Protein AF-A0A2V1BBW0-F1 (afdb_monomer)

Foldseek 3Di:
DQCPQDDVVLSVLVVVFVDDLQQPPWDDDPPFQKIWRPFAHQDPVRDGHIDMDRRPDADPVRSVVSCVRCNVPSQLPCAAAQDLADAAEAREQNHDHQFPDKAWDDPVQDQWTKIKTFGDPRRAPDDALHRIKIKTKHAAPDPVSVVLVVVLSVLLSLLQVLPAPQAWAWGYWYHYPRIIITITHDAPQAFQLVVQQPADDPDPDLVVVVVVLVVQLVSNVVSLVCQCDPPPDPPDRGAQLQDARNQWGFHPSDPDPGGHIHGHNSRPRPPCLVVVVVVVVRDPPQRRVLLADPVVVPQPPVPPPPPPDHNVSVVSSSVSVVVLSVQCSPPNNVRSVVVVVVCSVPPD

Nearest PDB structures (foldseek):
  5ng0-assembly1_A  TM=7.946E-01  e=8.126E-10  Homo sapiens
  6s1f-assembly2_C  TM=7.217E-01  e=2.183E-10  Homo sapiens
  5ng0-assembly1_B  TM=7.470E-01  e=1.477E-09  Homo sapiens
  6s1f-assembly1_A  TM=7.141E-01  e=1.163E-09  Homo sapiens
  5m07-assembly2_B  TM=6.502E-01  e=9.067E-06  Mycobacterium tuberculosis H37Rv

pLDDT: mean 75.87, std 16.4, range [28.89, 97.0]

Radius of gyration: 25.11 Å; Cα contacts (8 Å, |Δi|>4): 499; chains: 1; bounding box: 65×43×74 Å

Structure (mmCIF, N/CA/C/O backbone):
data_AF-A0A2V1BBW0-F1
#
_entry.id   AF-A0A2V1BBW0-F1
#
loop_
_atom_site.group_PDB
_atom_site.id
_atom_site.type_symbol
_atom_site.label_atom_id
_atom_site.label_alt_id
_atom_site.label_comp_id
_atom_site.label_asym_id
_atom_site.label_entity_id
_atom_site.label_seq_id
_atom_site.pdbx_PDB_ins_code
_atom_site.Cartn_x
_atom_site.Cartn_y
_atom_site.Cartn_z
_atom_site.occupancy
_atom_site.B_iso_or_equiv
_atom_site.auth_seq_id
_atom_site.auth_comp_id
_atom_site.auth_asym_id
_atom_site.auth_atom_id
_atom_site.pdbx_PDB_model_num
ATOM 1 N N . MET A 1 1 ? 6.830 -3.967 -32.467 1.00 50.38 1 MET A N 1
ATOM 2 C CA . MET A 1 1 ? 7.212 -2.594 -32.033 1.00 50.38 1 MET A CA 1
ATOM 3 C C . MET A 1 1 ? 8.251 -1.913 -32.934 1.00 50.38 1 MET A C 1
ATOM 5 O O . MET A 1 1 ? 8.158 -0.718 -33.202 1.00 50.38 1 MET A O 1
ATOM 9 N N . ILE A 1 2 ? 9.202 -2.697 -33.447 1.00 50.41 2 ILE A N 1
ATOM 10 C CA . ILE A 1 2 ? 10.375 -2.292 -34.242 1.00 50.41 2 ILE A CA 1
ATOM 11 C C . ILE A 1 2 ? 10.014 -1.547 -35.553 1.00 50.41 2 ILE A C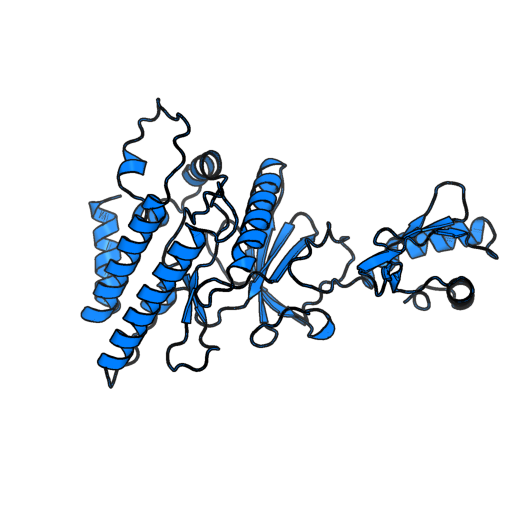 1
ATOM 13 O O . ILE A 1 2 ? 10.740 -0.658 -35.982 1.00 50.41 2 ILE A O 1
ATOM 17 N N . VAL A 1 3 ? 8.842 -1.820 -36.140 1.00 49.78 3 VAL A N 1
ATOM 18 C CA . VAL A 1 3 ? 8.381 -1.243 -37.424 1.00 49.78 3 VAL A CA 1
ATOM 19 C C . VAL A 1 3 ? 7.991 0.244 -37.339 1.00 49.78 3 VAL A C 1
ATOM 21 O O . VAL A 1 3 ? 7.999 0.945 -38.346 1.00 49.78 3 VAL A O 1
ATOM 24 N N . ARG A 1 4 ? 7.657 0.771 -36.150 1.00 50.34 4 ARG A N 1
ATOM 25 C CA . ARG A 1 4 ? 7.037 2.107 -36.027 1.00 50.34 4 ARG A CA 1
ATOM 26 C C . ARG A 1 4 ? 7.999 3.303 -36.023 1.00 50.34 4 ARG A C 1
ATOM 28 O O . ARG A 1 4 ? 7.501 4.423 -36.029 1.00 50.34 4 ARG A O 1
ATOM 35 N N . TYR A 1 5 ? 9.325 3.116 -36.029 1.00 52.88 5 TYR A N 1
ATOM 36 C CA . TYR A 1 5 ? 10.281 4.225 -35.823 1.00 52.88 5 TYR A CA 1
ATOM 37 C C . TYR A 1 5 ? 11.312 4.480 -36.936 1.00 52.88 5 TYR A C 1
ATOM 39 O O . TYR A 1 5 ? 12.360 5.084 -36.700 1.00 52.88 5 TYR A O 1
ATOM 47 N N . GLY A 1 6 ? 10.951 4.160 -38.182 1.00 47.31 6 GLY A N 1
ATOM 48 C CA . GLY A 1 6 ? 11.424 4.980 -39.306 1.00 47.31 6 GLY A CA 1
ATOM 49 C C . GLY A 1 6 ? 12.458 4.369 -40.243 1.00 47.31 6 GLY A C 1
ATOM 50 O O . GLY A 1 6 ? 13.249 5.119 -40.804 1.00 47.31 6 GLY A O 1
ATOM 51 N N . ASP A 1 7 ? 12.413 3.056 -40.436 1.00 57.97 7 ASP A N 1
ATOM 52 C CA . ASP A 1 7 ? 12.690 2.421 -41.725 1.00 57.97 7 ASP A CA 1
ATOM 53 C C . ASP A 1 7 ? 12.093 1.006 -41.695 1.00 57.97 7 ASP A C 1
ATOM 55 O O . ASP A 1 7 ? 12.537 0.145 -40.933 1.00 57.97 7 ASP A O 1
ATOM 59 N N . ILE A 1 8 ? 11.038 0.780 -42.482 1.00 58.34 8 ILE A N 1
ATOM 60 C CA . ILE A 1 8 ? 10.374 -0.529 -42.578 1.00 58.34 8 ILE A CA 1
ATOM 61 C C . ILE A 1 8 ? 11.377 -1.590 -43.049 1.00 58.34 8 ILE A C 1
ATOM 63 O O . ILE A 1 8 ? 11.299 -2.729 -42.594 1.00 58.34 8 ILE A O 1
ATOM 67 N N . ALA A 1 9 ? 12.351 -1.215 -43.887 1.00 59.16 9 ALA A N 1
ATOM 68 C CA . ALA A 1 9 ? 13.383 -2.128 -44.357 1.00 59.16 9 ALA A CA 1
ATOM 69 C C . ALA A 1 9 ? 14.332 -2.538 -43.220 1.00 59.16 9 ALA A C 1
ATOM 71 O O . ALA A 1 9 ? 14.582 -3.725 -43.035 1.00 59.16 9 ALA A O 1
ATOM 72 N N . THR A 1 10 ? 14.796 -1.594 -42.398 1.00 57.22 10 THR A N 1
ATOM 73 C CA . THR A 1 10 ? 15.610 -1.895 -41.206 1.00 57.22 10 THR A CA 1
ATOM 74 C C . THR A 1 10 ? 14.842 -2.733 -40.178 1.00 57.22 10 THR A C 1
ATOM 76 O O . THR A 1 10 ? 15.399 -3.661 -39.597 1.00 57.22 10 THR A O 1
ATOM 79 N N . ALA A 1 11 ? 13.551 -2.464 -39.966 1.00 57.94 11 ALA A N 1
ATOM 80 C CA . ALA A 1 11 ? 12.727 -3.253 -39.051 1.00 57.94 11 ALA A CA 1
ATOM 81 C C . ALA A 1 11 ? 12.482 -4.689 -39.540 1.00 57.94 11 ALA A C 1
ATOM 83 O O . ALA A 1 11 ? 12.519 -5.611 -38.729 1.00 57.94 11 ALA A O 1
ATOM 84 N N . ALA A 1 12 ? 12.261 -4.875 -40.845 1.00 60.47 12 ALA A N 1
ATOM 85 C CA . ALA A 1 12 ? 12.138 -6.194 -41.463 1.00 60.47 12 ALA A CA 1
ATOM 86 C C . ALA A 1 12 ? 13.444 -6.989 -41.326 1.00 60.47 12 ALA A C 1
ATOM 88 O O . ALA A 1 12 ? 13.415 -8.109 -40.825 1.00 60.47 12 ALA A O 1
ATOM 89 N N . LYS A 1 13 ? 14.592 -6.354 -41.614 1.00 61.59 13 LYS A N 1
ATOM 90 C CA . LYS A 1 13 ? 15.919 -6.955 -41.410 1.00 61.59 13 LYS A CA 1
ATOM 91 C C . LYS A 1 13 ? 16.113 -7.434 -39.966 1.00 61.59 13 LYS A C 1
ATOM 93 O O . LYS A 1 13 ? 16.654 -8.503 -39.758 1.00 61.59 13 LYS A O 1
ATOM 98 N N . LEU A 1 14 ? 15.671 -6.682 -38.954 1.00 61.38 14 LEU A N 1
ATOM 99 C CA . LEU A 1 14 ? 15.823 -7.080 -37.542 1.00 61.38 14 LEU A CA 1
ATOM 100 C C . LEU A 1 14 ? 14.955 -8.279 -37.138 1.00 61.38 14 LEU A C 1
ATOM 102 O O . LEU A 1 14 ? 15.383 -9.070 -36.299 1.00 61.38 14 LEU A O 1
ATOM 106 N 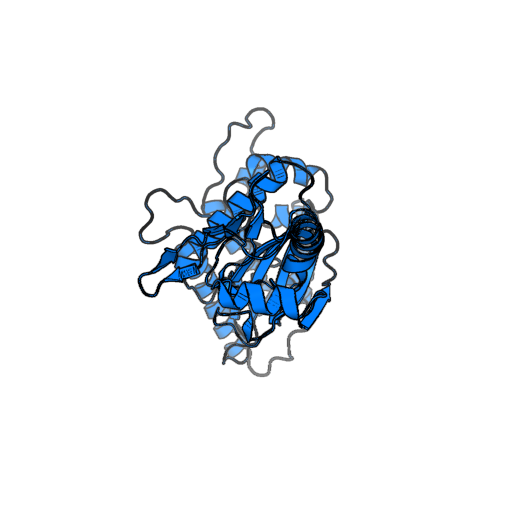N . ILE A 1 15 ? 13.763 -8.411 -37.728 1.00 63.66 15 ILE A N 1
ATOM 107 C CA . ILE A 1 15 ? 12.898 -9.584 -37.540 1.00 63.66 15 ILE A CA 1
ATOM 108 C C . ILE A 1 15 ? 13.543 -10.818 -38.181 1.00 63.66 15 ILE A C 1
ATOM 110 O O . ILE A 1 15 ? 13.530 -11.881 -37.568 1.00 63.66 15 ILE A O 1
ATOM 114 N N . ASP A 1 16 ? 14.185 -10.660 -39.343 1.00 64.25 16 ASP A N 1
ATOM 115 C CA . ASP A 1 16 ? 14.946 -11.732 -40.006 1.00 64.25 16 ASP A CA 1
ATOM 116 C C . ASP A 1 16 ? 16.149 -12.229 -39.170 1.00 64.25 16 ASP A C 1
ATOM 118 O O . ASP A 1 16 ? 16.729 -13.271 -39.474 1.00 64.25 16 ASP A O 1
ATOM 122 N N . TYR A 1 17 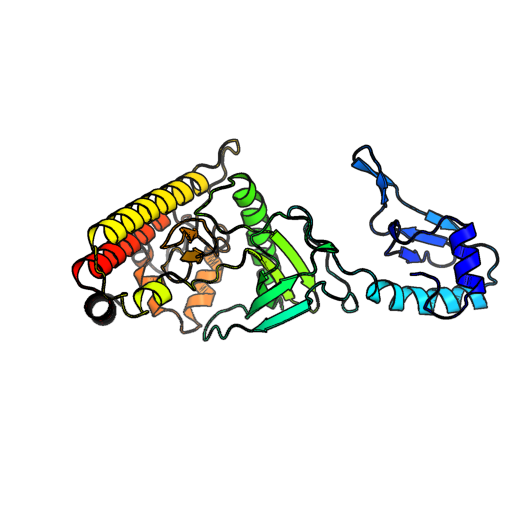? 16.519 -11.507 -38.103 1.00 63.41 17 TYR A N 1
ATOM 123 C CA . TYR A 1 17 ? 17.590 -11.860 -37.164 1.00 63.41 17 TYR A CA 1
ATOM 124 C C . TYR A 1 17 ? 17.077 -12.209 -35.751 1.00 63.41 17 TYR A C 1
ATOM 126 O O . TYR A 1 17 ? 17.817 -12.049 -34.777 1.00 63.41 17 TYR A O 1
ATOM 134 N N . ASP A 1 18 ? 15.822 -12.657 -35.630 1.00 68.50 18 ASP A N 1
ATOM 135 C CA . ASP A 1 18 ? 15.177 -13.124 -34.389 1.00 68.50 18 ASP A CA 1
ATOM 136 C C . ASP A 1 18 ? 15.074 -12.082 -33.254 1.00 68.50 18 ASP A C 1
ATOM 138 O O . ASP A 1 18 ? 14.811 -12.430 -32.103 1.00 68.50 18 ASP A O 1
ATOM 142 N N . LEU A 1 19 ? 15.221 -10.778 -33.528 1.00 69.88 19 LEU A N 1
ATOM 143 C CA . LEU A 1 19 ? 14.955 -9.756 -32.511 1.00 69.88 19 LEU A CA 1
ATOM 144 C C . LEU A 1 19 ? 13.439 -9.525 -32.371 1.00 69.88 19 LEU A C 1
ATOM 146 O O . LEU A 1 19 ? 12.841 -8.752 -33.120 1.00 69.88 19 LEU A O 1
ATOM 150 N N . THR A 1 20 ? 12.822 -10.156 -31.373 1.00 70.81 20 THR A N 1
ATOM 151 C CA . THR A 1 20 ? 11.421 -9.930 -30.986 1.00 70.81 20 THR A CA 1
ATOM 152 C C . THR A 1 20 ? 11.271 -8.872 -29.883 1.00 70.81 20 THR A C 1
ATOM 154 O O . THR A 1 20 ? 12.241 -8.440 -29.250 1.00 70.81 20 THR A O 1
ATOM 157 N N . ASP A 1 21 ? 10.025 -8.456 -29.628 1.00 69.50 21 ASP A N 1
ATOM 158 C CA . ASP A 1 21 ? 9.688 -7.518 -28.550 1.00 69.50 21 ASP A CA 1
ATOM 159 C C . ASP A 1 21 ? 10.048 -8.092 -27.147 1.00 69.50 21 ASP A C 1
ATOM 161 O O . ASP A 1 21 ? 10.252 -7.316 -26.211 1.00 69.50 21 ASP A O 1
ATOM 165 N N . ASP A 1 22 ? 10.210 -9.418 -27.004 1.00 70.44 22 ASP A N 1
ATOM 166 C CA . ASP A 1 22 ? 10.564 -10.093 -25.740 1.00 70.44 22 ASP A CA 1
ATOM 167 C C . ASP A 1 22 ? 11.998 -9.805 -25.276 1.00 70.44 22 ASP A C 1
ATOM 169 O O . ASP A 1 22 ? 12.309 -9.903 -24.088 1.00 70.44 22 ASP A O 1
ATOM 173 N N . TYR A 1 23 ? 12.883 -9.412 -26.194 1.00 74.12 23 TYR A N 1
ATOM 174 C CA . TYR A 1 23 ? 14.282 -9.125 -25.875 1.00 74.12 23 TYR A CA 1
ATOM 175 C C . TYR A 1 23 ? 14.528 -7.677 -25.449 1.00 74.12 23 TYR A C 1
ATOM 177 O O . TYR A 1 23 ? 15.657 -7.319 -25.092 1.00 74.12 23 TYR A O 1
ATOM 185 N N . LEU A 1 24 ? 13.495 -6.836 -25.447 1.00 78.00 24 LEU A N 1
ATOM 186 C CA . LEU A 1 24 ? 13.599 -5.442 -25.041 1.00 78.00 24 LEU A CA 1
ATOM 187 C C . LEU A 1 24 ? 13.591 -5.271 -23.507 1.00 78.00 24 LEU A C 1
ATOM 189 O O . LEU A 1 24 ? 12.944 -6.028 -22.783 1.00 78.00 24 LEU A O 1
ATOM 193 N N . PRO A 1 25 ? 14.261 -4.232 -22.972 1.00 82.50 25 PRO A N 1
ATOM 194 C CA . PRO A 1 25 ? 15.114 -3.279 -23.677 1.00 82.50 25 PRO A CA 1
ATOM 195 C C . PRO A 1 25 ? 16.477 -3.883 -24.034 1.00 82.50 25 PRO A C 1
ATOM 197 O O . PRO A 1 25 ? 16.991 -4.747 -23.321 1.00 82.50 25 PRO A O 1
ATOM 200 N N . VAL A 1 26 ? 17.093 -3.375 -25.101 1.00 82.12 26 VAL A N 1
ATOM 201 C CA . VAL A 1 26 ? 18.444 -3.761 -25.533 1.00 82.12 26 VAL A CA 1
ATOM 202 C C . VAL A 1 26 ? 19.452 -2.632 -25.320 1.00 82.12 26 VAL A C 1
ATOM 204 O O . VAL A 1 26 ? 19.132 -1.440 -25.391 1.00 82.12 26 VAL A O 1
ATOM 207 N N . GLN A 1 27 ? 20.699 -3.026 -25.081 1.00 84.38 27 GLN A N 1
ATOM 208 C CA . GLN A 1 27 ? 21.875 -2.170 -25.034 1.00 84.38 27 GLN A CA 1
ATOM 209 C C . GLN A 1 27 ? 22.785 -2.465 -26.230 1.00 84.38 27 GLN A C 1
ATOM 211 O O . GLN A 1 27 ? 22.926 -3.608 -26.656 1.00 84.38 27 GLN A O 1
ATOM 216 N N . PHE A 1 28 ? 23.419 -1.418 -26.750 1.00 82.38 28 PHE A N 1
ATOM 217 C CA . PHE A 1 28 ? 24.350 -1.491 -27.873 1.00 82.38 28 PHE A CA 1
ATOM 218 C C . PHE A 1 28 ? 25.786 -1.606 -27.365 1.00 82.38 28 PHE A C 1
ATOM 220 O O . PHE A 1 28 ? 26.206 -0.806 -26.522 1.00 82.38 28 PHE A O 1
ATOM 227 N N . GLU A 1 29 ? 26.548 -2.565 -27.888 1.00 78.62 29 GLU A N 1
ATOM 228 C CA . GLU A 1 29 ? 27.968 -2.707 -27.561 1.00 78.62 29 GLU A CA 1
ATOM 229 C C . GLU A 1 29 ? 28.803 -1.656 -28.309 1.00 78.62 29 GLU A C 1
ATOM 231 O O . GLU A 1 29 ? 28.561 -1.325 -29.472 1.00 78.62 29 GLU A O 1
ATOM 236 N N . LYS A 1 30 ? 29.791 -1.073 -27.622 1.00 70.81 30 LYS A N 1
ATOM 237 C CA . LYS A 1 30 ? 30.612 0.003 -28.188 1.00 70.81 30 LYS A CA 1
ATOM 238 C C . LYS A 1 30 ? 31.574 -0.571 -29.232 1.00 70.81 30 LYS A C 1
ATOM 240 O O . LYS A 1 30 ? 32.359 -1.456 -28.913 1.00 70.81 30 LYS A O 1
ATOM 245 N N . GLY A 1 31 ? 31.541 -0.033 -30.451 1.00 68.44 31 GLY A N 1
ATOM 246 C CA . GLY A 1 31 ? 32.460 -0.419 -31.531 1.00 68.44 31 GLY A CA 1
ATOM 247 C C . GLY A 1 31 ? 32.169 -1.781 -32.168 1.00 68.44 31 GLY A C 1
ATOM 248 O O . GLY A 1 31 ? 33.006 -2.290 -32.904 1.00 68.44 31 GLY A O 1
ATOM 249 N N . GLN A 1 32 ? 31.010 -2.384 -31.887 1.00 73.25 32 GLN A N 1
ATOM 250 C CA . GLN A 1 32 ? 30.546 -3.594 -32.562 1.00 73.25 32 GLN A CA 1
ATOM 251 C C . GLN A 1 32 ? 29.104 -3.385 -33.030 1.00 73.25 32 GLN A C 1
ATOM 253 O O . GLN A 1 32 ? 28.301 -2.770 -32.324 1.00 73.25 32 GLN A O 1
ATOM 258 N N . HIS A 1 33 ? 28.757 -3.925 -34.202 1.00 78.62 33 HIS A N 1
ATOM 259 C CA . HIS A 1 33 ? 27.366 -4.021 -34.654 1.00 78.62 33 HIS A CA 1
ATOM 260 C C . HIS A 1 33 ? 26.652 -5.106 -33.844 1.00 78.62 33 HIS A C 1
ATOM 262 O O . HIS A 1 33 ? 26.331 -6.165 -34.370 1.00 78.62 33 HIS A O 1
ATOM 268 N N . ARG A 1 34 ? 26.515 -4.916 -32.528 1.00 78.88 34 ARG A N 1
ATOM 269 C CA . ARG A 1 34 ? 25.956 -5.899 -31.597 1.00 78.88 34 ARG A CA 1
ATOM 270 C C . ARG A 1 34 ? 25.002 -5.259 -30.607 1.00 78.88 34 ARG A C 1
ATOM 272 O O . ARG A 1 34 ? 25.269 -4.190 -30.053 1.00 78.88 34 ARG A O 1
ATOM 279 N N . VAL A 1 35 ? 23.918 -5.980 -30.355 1.00 79.25 35 VAL A N 1
ATOM 280 C CA . VAL A 1 35 ? 22.904 -5.648 -29.357 1.00 79.25 35 VAL A CA 1
ATOM 281 C C . VAL A 1 35 ? 22.779 -6.774 -28.347 1.00 79.25 35 VAL A C 1
ATOM 283 O O . VAL A 1 35 ? 22.904 -7.948 -28.696 1.00 79.25 35 VAL A O 1
ATOM 286 N N . ARG A 1 36 ? 22.512 -6.409 -27.096 1.00 81.81 36 ARG A N 1
ATOM 287 C CA . ARG A 1 36 ? 22.308 -7.335 -25.983 1.00 81.81 36 ARG A CA 1
ATOM 288 C C . ARG A 1 36 ? 21.040 -6.973 -25.220 1.00 81.81 36 ARG A C 1
ATOM 290 O O . ARG A 1 36 ? 20.856 -5.810 -24.868 1.00 81.81 36 ARG A O 1
ATOM 297 N N . SER A 1 37 ? 20.200 -7.958 -24.914 1.00 81.38 37 SER A N 1
ATOM 298 C CA . SER A 1 37 ? 19.043 -7.766 -24.033 1.00 81.38 37 SER A CA 1
ATOM 299 C C . SER A 1 37 ? 19.477 -7.461 -22.600 1.00 81.38 37 SER A C 1
ATOM 301 O O . SER A 1 37 ? 20.389 -8.091 -22.059 1.00 81.38 37 SER A O 1
ATOM 303 N N . LEU A 1 38 ? 18.794 -6.507 -21.969 1.00 76.38 38 LEU A N 1
ATOM 304 C CA . LEU A 1 38 ? 18.997 -6.146 -20.567 1.00 76.38 38 LEU A CA 1
ATOM 305 C C . LEU A 1 38 ? 18.143 -6.969 -19.598 1.00 76.38 38 LEU A C 1
ATOM 307 O O . LEU A 1 38 ? 18.408 -6.927 -18.398 1.00 76.38 38 LEU A O 1
ATOM 311 N N . ARG A 1 39 ? 17.114 -7.673 -20.083 1.00 68.94 39 ARG A N 1
ATOM 312 C CA . ARG A 1 39 ? 16.167 -8.406 -19.226 1.00 68.94 39 ARG A CA 1
ATOM 313 C C . ARG A 1 39 ? 16.158 -9.916 -19.458 1.00 68.94 39 ARG A C 1
ATOM 315 O O . ARG A 1 39 ? 15.783 -10.633 -18.538 1.00 68.94 39 ARG A O 1
ATOM 322 N N . GLY A 1 40 ? 16.640 -10.381 -20.613 1.00 62.16 40 GLY A N 1
ATOM 323 C CA . GLY A 1 40 ? 16.515 -11.779 -21.026 1.00 62.16 40 GLY A CA 1
ATOM 324 C C . GLY A 1 40 ? 15.049 -12.176 -21.258 1.00 62.16 40 GLY A C 1
ATOM 325 O O . GLY A 1 40 ? 14.141 -11.614 -20.647 1.00 62.16 40 GLY A O 1
ATOM 326 N N . ALA A 1 41 ? 14.800 -13.129 -22.151 1.00 58.25 41 ALA A N 1
ATOM 327 C CA . ALA A 1 41 ? 13.469 -13.695 -22.344 1.00 58.25 41 ALA A CA 1
ATOM 328 C C . ALA A 1 41 ? 13.275 -14.881 -21.378 1.00 58.25 41 ALA A C 1
ATOM 330 O O . ALA A 1 41 ? 14.162 -15.732 -21.280 1.00 58.25 41 ALA A O 1
ATOM 331 N N . PRO A 1 42 ? 12.168 -14.956 -20.622 1.00 55.81 42 PRO A N 1
ATOM 332 C CA . PRO A 1 42 ? 11.882 -16.120 -19.791 1.00 55.81 42 PRO A CA 1
ATOM 333 C C . PRO A 1 42 ? 11.572 -17.341 -20.669 1.00 55.81 42 PRO A C 1
ATOM 335 O O . PRO A 1 42 ? 10.736 -17.265 -21.566 1.00 55.81 42 PRO A O 1
ATOM 338 N N . ARG A 1 43 ? 12.233 -18.466 -20.392 1.00 63.03 43 ARG A N 1
ATOM 339 C CA . ARG A 1 43 ? 11.967 -19.771 -21.012 1.00 63.03 43 ARG A CA 1
ATOM 340 C C . ARG A 1 43 ? 10.850 -20.506 -20.266 1.00 63.03 43 ARG A C 1
ATOM 342 O O . ARG A 1 43 ? 10.557 -20.196 -19.110 1.00 63.03 43 ARG A O 1
ATOM 349 N N . ASP A 1 44 ? 10.284 -21.534 -20.897 1.00 55.19 44 ASP A N 1
ATOM 350 C CA . ASP A 1 44 ? 9.227 -22.380 -20.313 1.00 55.19 44 ASP A CA 1
ATOM 351 C C . ASP A 1 44 ? 9.653 -23.088 -19.010 1.00 55.19 44 ASP A C 1
ATOM 353 O O . ASP A 1 44 ? 8.813 -23.411 -18.171 1.00 55.19 44 ASP A O 1
ATOM 357 N N . ASP A 1 45 ? 10.958 -23.299 -18.810 1.00 58.81 45 ASP A N 1
ATOM 358 C CA . ASP A 1 45 ? 11.552 -23.892 -17.604 1.00 58.81 45 ASP A CA 1
ATOM 359 C C . ASP A 1 45 ? 11.856 -22.867 -16.488 1.00 58.81 45 ASP A C 1
ATOM 361 O O . ASP A 1 45 ? 12.360 -23.230 -15.424 1.00 58.81 45 ASP A O 1
ATOM 365 N N . GLY A 1 46 ? 11.544 -21.585 -16.712 1.00 56.00 46 GLY A N 1
ATOM 366 C CA . GLY A 1 46 ? 11.801 -20.487 -15.781 1.00 56.00 46 GLY A CA 1
ATOM 367 C C . GLY A 1 46 ? 13.222 -19.910 -15.831 1.00 56.00 46 GLY A C 1
ATOM 368 O O . GLY A 1 46 ? 13.507 -18.970 -15.085 1.00 56.00 46 GLY A O 1
ATOM 369 N N . ALA A 1 47 ? 14.116 -20.420 -16.689 1.00 64.75 47 ALA A N 1
ATOM 370 C CA . ALA A 1 47 ? 15.439 -19.833 -16.908 1.00 64.75 47 ALA A CA 1
ATOM 371 C C . ALA A 1 47 ? 15.368 -18.578 -17.802 1.00 64.75 47 ALA A C 1
ATOM 373 O O . ALA A 1 47 ? 14.464 -18.431 -18.622 1.00 64.75 47 ALA A O 1
ATOM 374 N N . LEU A 1 48 ? 16.339 -17.666 -17.667 1.00 67.56 48 LEU A N 1
ATOM 375 C CA . LEU A 1 48 ? 16.454 -16.485 -18.533 1.00 67.56 48 LEU A CA 1
ATOM 376 C C . LEU A 1 48 ? 17.349 -16.779 -19.738 1.00 67.56 48 LEU A C 1
ATOM 378 O O . LEU A 1 48 ? 18.519 -17.137 -19.584 1.00 67.56 48 LEU A O 1
ATOM 382 N N . GLU A 1 49 ? 16.819 -16.555 -20.934 1.00 69.19 49 GLU A N 1
ATOM 383 C CA . GLU A 1 49 ? 17.566 -16.564 -22.184 1.00 69.19 49 GLU A CA 1
ATOM 384 C C . GLU A 1 49 ? 18.072 -15.159 -22.514 1.00 69.19 49 GLU A C 1
ATOM 386 O O . GLU A 1 49 ? 17.308 -14.224 -22.750 1.00 69.19 49 GLU A O 1
ATOM 391 N N . TRP A 1 50 ? 19.390 -14.994 -22.531 1.00 72.31 50 TRP A N 1
ATOM 392 C CA . TRP A 1 50 ? 20.013 -13.713 -22.837 1.00 72.31 50 TRP A CA 1
ATOM 393 C C . TRP A 1 50 ? 20.265 -13.591 -24.333 1.00 72.31 50 TRP A C 1
ATOM 395 O O . TRP A 1 50 ? 21.146 -14.250 -24.878 1.00 72.31 50 TRP A O 1
ATOM 405 N N . PHE A 1 51 ? 19.546 -12.685 -24.987 1.00 70.81 51 PHE A N 1
ATOM 406 C CA . PHE A 1 51 ? 19.785 -12.394 -26.394 1.00 70.81 51 PHE A CA 1
ATOM 407 C C . PHE A 1 51 ? 21.024 -11.525 -26.571 1.00 70.81 51 PHE A C 1
ATOM 409 O O . PHE A 1 51 ? 21.145 -10.457 -25.962 1.00 70.81 51 PHE A O 1
ATOM 416 N N . THR A 1 52 ? 21.937 -11.980 -27.424 1.00 73.69 52 THR A N 1
ATOM 417 C CA . THR A 1 52 ? 23.013 -11.164 -27.984 1.00 73.69 52 THR A CA 1
ATOM 418 C C . THR A 1 52 ? 23.110 -11.469 -29.468 1.00 73.69 52 THR A C 1
ATOM 420 O O . THR A 1 52 ? 23.421 -12.600 -29.832 1.00 73.69 52 THR A O 1
ATOM 423 N N . ALA A 1 53 ? 22.899 -10.472 -30.321 1.00 72.06 53 ALA A N 1
ATOM 424 C CA . ALA A 1 53 ? 22.970 -10.654 -31.767 1.00 72.06 53 ALA A CA 1
ATOM 425 C C . ALA A 1 53 ? 23.897 -9.637 -32.415 1.00 72.06 53 ALA A C 1
ATOM 427 O O . ALA A 1 53 ? 24.011 -8.492 -31.968 1.00 72.06 53 ALA A O 1
ATOM 428 N N . LYS A 1 54 ? 24.556 -10.075 -33.492 1.00 73.31 54 LYS A N 1
ATOM 429 C CA . LYS A 1 54 ? 25.246 -9.179 -34.414 1.00 73.31 54 LYS A CA 1
ATOM 430 C C . LYS A 1 54 ? 24.216 -8.642 -35.400 1.00 73.31 54 LYS A C 1
ATOM 432 O O . LYS A 1 54 ? 23.575 -9.422 -36.092 1.00 73.31 54 LYS A O 1
ATOM 437 N N . VAL A 1 55 ? 24.082 -7.327 -35.470 1.00 72.00 55 VAL A N 1
ATOM 438 C CA . VAL A 1 55 ? 23.252 -6.651 -36.462 1.00 72.00 55 VAL A CA 1
ATOM 439 C C . VAL A 1 55 ? 24.014 -6.680 -37.783 1.00 72.00 55 VAL A C 1
ATOM 441 O O . VAL A 1 55 ? 25.137 -6.182 -37.872 1.00 72.00 55 VAL A O 1
ATOM 444 N N . GLN A 1 56 ? 23.450 -7.347 -38.785 1.00 68.12 56 GLN A N 1
ATOM 445 C CA . GLN A 1 56 ? 24.072 -7.537 -40.097 1.00 68.12 56 GLN A CA 1
ATOM 446 C C . GLN A 1 56 ? 23.267 -6.804 -41.177 1.00 68.12 56 GLN A C 1
ATOM 448 O O . GLN A 1 56 ? 22.062 -6.606 -41.038 1.00 68.12 56 GLN A O 1
ATOM 453 N N . GLY A 1 57 ? 23.929 -6.402 -42.265 1.00 69.75 57 GLY A N 1
ATOM 454 C CA . GLY A 1 57 ? 23.263 -5.754 -43.403 1.00 69.75 57 GLY A CA 1
ATOM 455 C C . GLY A 1 57 ? 22.899 -4.278 -43.198 1.00 69.75 57 GLY A C 1
ATOM 456 O O . GLY A 1 57 ? 22.029 -3.779 -43.917 1.00 69.75 57 GLY A O 1
ATOM 457 N N . LEU A 1 58 ? 23.545 -3.624 -42.227 1.00 73.00 58 LEU A N 1
ATOM 458 C CA . LEU A 1 58 ? 23.647 -2.170 -42.100 1.00 73.00 58 LEU A CA 1
ATOM 459 C C . LEU A 1 58 ? 25.126 -1.797 -42.220 1.00 73.00 58 LEU A C 1
ATOM 461 O O . LEU A 1 58 ? 25.967 -2.474 -41.611 1.00 73.00 58 LEU A O 1
ATOM 465 N N . ASP A 1 59 ? 25.431 -0.759 -42.992 1.00 81.81 59 ASP A N 1
ATOM 466 C CA . ASP A 1 59 ? 26.748 -0.123 -42.926 1.00 81.81 59 ASP A CA 1
ATOM 467 C C . ASP A 1 59 ? 26.926 0.663 -41.610 1.00 81.81 59 ASP A C 1
ATOM 469 O O . ASP A 1 59 ? 26.034 0.688 -40.755 1.00 81.81 59 ASP A O 1
ATOM 473 N N . ASP A 1 60 ? 28.109 1.241 -41.401 1.00 82.00 60 ASP A N 1
ATOM 474 C CA . ASP A 1 60 ? 28.448 1.919 -40.145 1.00 82.00 60 ASP A CA 1
ATOM 475 C C . ASP A 1 60 ? 27.544 3.147 -39.885 1.00 82.00 60 ASP A C 1
ATOM 477 O O . ASP A 1 60 ? 27.099 3.355 -38.751 1.00 82.00 60 ASP A O 1
ATOM 481 N N . ASP A 1 61 ? 27.202 3.917 -40.926 1.00 81.81 61 ASP A N 1
ATOM 482 C CA . ASP A 1 61 ? 26.379 5.132 -40.824 1.00 81.81 61 ASP A CA 1
ATOM 483 C C . ASP A 1 61 ? 24.897 4.790 -40.586 1.00 81.81 61 ASP A C 1
ATOM 485 O O . ASP A 1 61 ? 24.218 5.401 -39.744 1.00 81.81 61 ASP A O 1
ATOM 489 N N . GLU A 1 62 ? 24.387 3.779 -41.293 1.00 78.25 62 GLU A N 1
ATOM 490 C CA . GLU A 1 62 ? 23.052 3.215 -41.099 1.00 78.25 62 GLU A CA 1
ATOM 491 C C . GLU A 1 62 ? 22.906 2.628 -39.691 1.00 78.25 62 GLU A C 1
ATOM 493 O O . GLU A 1 62 ? 21.906 2.882 -39.005 1.00 78.25 62 GLU A O 1
ATOM 498 N N . TYR A 1 63 ? 23.913 1.880 -39.229 1.00 78.38 63 TYR A N 1
ATOM 499 C CA . TYR A 1 63 ? 23.923 1.283 -37.899 1.00 78.38 63 TYR A CA 1
ATOM 500 C C . TYR A 1 63 ? 23.916 2.348 -36.804 1.00 78.38 63 TYR A C 1
ATOM 502 O O . TYR A 1 63 ? 23.099 2.256 -35.884 1.00 78.38 63 TYR A O 1
ATOM 510 N N . ASP A 1 64 ? 24.771 3.372 -36.885 1.00 81.00 64 ASP A N 1
ATOM 511 C CA . ASP A 1 64 ? 24.808 4.429 -35.871 1.00 81.00 64 ASP A CA 1
ATOM 512 C C . ASP A 1 64 ? 23.530 5.282 -35.875 1.00 81.00 64 ASP A C 1
ATOM 514 O O . ASP A 1 64 ? 23.009 5.613 -34.800 1.00 81.00 64 ASP A O 1
ATOM 518 N N . THR A 1 65 ? 22.952 5.555 -37.050 1.00 79.94 65 THR A N 1
ATOM 519 C CA . THR A 1 65 ? 21.655 6.241 -37.167 1.00 79.94 65 THR A CA 1
ATOM 520 C C . THR A 1 65 ? 20.534 5.433 -36.518 1.00 79.94 65 THR A C 1
ATOM 522 O O . THR A 1 65 ? 19.754 5.963 -35.713 1.00 79.94 65 THR A O 1
ATOM 525 N N . TRP A 1 66 ? 20.451 4.140 -36.839 1.00 77.81 66 TRP A N 1
ATOM 526 C CA . TRP A 1 66 ? 19.461 3.242 -36.260 1.00 77.81 66 TRP A CA 1
ATOM 527 C C . TRP A 1 66 ? 19.639 3.119 -34.747 1.00 77.81 66 TRP A C 1
ATOM 529 O O . TRP A 1 66 ? 18.686 3.334 -33.999 1.00 77.81 66 TRP A O 1
ATOM 539 N N . LYS A 1 67 ? 20.859 2.854 -34.278 1.00 80.00 67 LYS A N 1
ATOM 540 C CA . LYS A 1 67 ? 21.214 2.760 -32.858 1.00 80.00 67 LYS A CA 1
ATOM 541 C C . LYS A 1 67 ? 20.801 4.001 -32.082 1.00 80.00 67 LYS A C 1
ATOM 543 O O . LYS A 1 67 ? 20.214 3.869 -31.009 1.00 80.00 67 LYS A O 1
ATOM 548 N N . TYR A 1 68 ? 21.068 5.196 -32.609 1.00 80.44 68 TYR A N 1
ATOM 549 C CA . TYR A 1 68 ? 20.670 6.443 -31.959 1.00 80.44 68 TYR A CA 1
ATOM 550 C C . TYR A 1 68 ? 19.144 6.539 -31.817 1.00 80.44 68 TYR A C 1
ATOM 552 O O . TYR A 1 68 ? 18.639 6.757 -30.715 1.00 80.44 68 TYR A O 1
ATOM 560 N N . ARG A 1 69 ? 18.396 6.298 -32.904 1.00 77.12 69 ARG A N 1
ATOM 561 C CA . ARG A 1 69 ? 16.924 6.337 -32.880 1.00 77.12 69 ARG A CA 1
ATOM 562 C C . ARG A 1 69 ? 16.334 5.251 -31.983 1.00 77.12 69 ARG A C 1
ATOM 564 O O . ARG A 1 69 ? 15.424 5.524 -31.205 1.00 77.12 69 ARG A O 1
ATOM 571 N N . PHE A 1 70 ? 16.829 4.025 -32.078 1.00 79.62 70 PHE A N 1
ATOM 572 C CA . PHE A 1 70 ? 16.278 2.883 -31.361 1.00 79.62 70 PHE A CA 1
ATOM 573 C C . PHE A 1 70 ? 16.527 2.985 -29.856 1.00 79.62 70 PHE A C 1
ATOM 575 O O . PHE A 1 70 ? 15.606 2.780 -29.062 1.00 79.62 70 PHE A O 1
ATOM 582 N N . ARG A 1 71 ? 17.752 3.360 -29.455 1.00 81.50 71 ARG A N 1
ATOM 583 C CA . ARG A 1 71 ? 18.154 3.471 -28.046 1.00 81.50 71 ARG A CA 1
ATOM 584 C C . ARG A 1 71 ? 17.199 4.342 -27.238 1.00 81.50 71 ARG A C 1
ATOM 586 O O . ARG A 1 71 ? 16.867 3.972 -26.112 1.00 81.50 71 ARG A O 1
ATOM 593 N N . ASP A 1 72 ? 16.767 5.460 -27.812 1.00 79.50 72 ASP A N 1
ATOM 594 C CA . ASP A 1 72 ? 15.984 6.466 -27.099 1.00 79.50 72 ASP A CA 1
ATOM 595 C C . ASP A 1 72 ? 14.468 6.209 -27.217 1.00 79.50 72 ASP A C 1
ATOM 597 O O . ASP A 1 72 ? 13.721 6.526 -26.289 1.00 79.50 72 ASP A O 1
ATOM 601 N N . ASN A 1 73 ? 14.010 5.563 -28.299 1.00 80.44 73 ASN A N 1
ATOM 602 C CA . ASN A 1 73 ? 12.583 5.320 -28.545 1.00 80.44 73 ASN A CA 1
ATOM 603 C C . ASN A 1 73 ? 12.064 3.968 -28.039 1.00 80.44 73 ASN A C 1
ATOM 605 O O . ASN A 1 73 ? 10.877 3.870 -27.748 1.00 80.44 73 ASN A O 1
ATOM 609 N N . GLN A 1 74 ? 12.903 2.938 -27.866 1.00 82.94 74 GLN A N 1
ATOM 610 C CA . GLN A 1 74 ? 12.442 1.605 -27.427 1.00 82.94 74 GLN A CA 1
ATOM 611 C C . GLN A 1 74 ? 11.572 1.648 -26.157 1.00 82.94 74 GLN A C 1
ATOM 613 O O . GLN A 1 74 ? 10.595 0.918 -26.025 1.00 82.94 74 GLN A O 1
ATOM 618 N N . TRP A 1 75 ? 11.887 2.563 -25.237 1.00 85.56 75 TRP A N 1
ATOM 619 C CA . TRP A 1 75 ? 11.252 2.674 -23.928 1.00 85.56 75 TRP A CA 1
ATOM 620 C C . TRP A 1 75 ? 9.761 2.986 -23.990 1.00 85.56 75 TRP A C 1
ATOM 622 O O . TRP A 1 75 ? 9.026 2.519 -23.123 1.00 85.56 75 TRP A O 1
ATOM 632 N N . MET A 1 76 ? 9.305 3.728 -25.006 1.00 85.00 76 MET A N 1
ATOM 633 C CA . MET A 1 76 ? 7.912 4.188 -25.110 1.00 85.00 76 MET A CA 1
ATOM 634 C C . MET A 1 76 ? 6.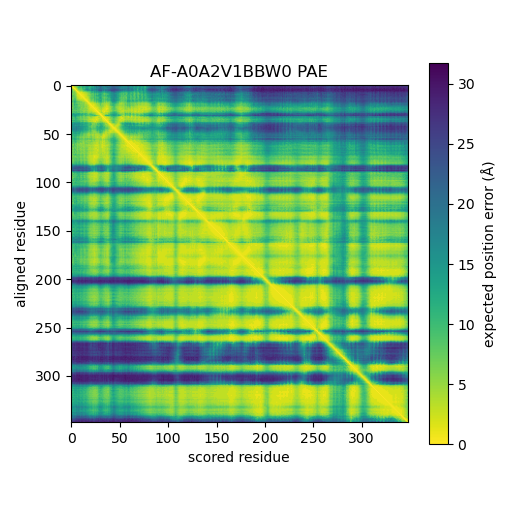900 3.058 -25.314 1.00 85.00 76 MET A C 1
ATOM 636 O O . MET A 1 76 ? 5.694 3.280 -25.309 1.00 85.00 76 MET A O 1
ATOM 640 N N . PHE A 1 77 ? 7.395 1.847 -25.504 1.00 80.94 77 PHE A N 1
ATOM 641 C CA . PHE A 1 77 ? 6.595 0.672 -25.754 1.00 80.94 77 PHE A CA 1
ATOM 642 C C . PHE A 1 77 ? 6.765 -0.407 -24.673 1.00 80.94 77 PHE A C 1
ATOM 644 O O . PHE A 1 77 ? 6.114 -1.446 -24.719 1.00 80.94 77 PHE A O 1
ATOM 651 N N . LEU A 1 78 ? 7.619 -0.156 -23.678 1.00 84.25 78 LEU A N 1
ATOM 652 C CA . LEU A 1 78 ? 7.921 -1.084 -22.588 1.00 84.25 78 LEU A CA 1
ATOM 653 C C . LEU A 1 78 ? 7.084 -0.757 -21.354 1.00 84.25 78 LEU A C 1
ATOM 655 O O . LEU A 1 78 ? 7.613 -0.579 -20.254 1.00 84.25 78 LEU A O 1
ATOM 659 N N . ALA A 1 79 ? 5.767 -0.652 -21.555 1.00 87.50 79 ALA A N 1
ATOM 660 C CA . ALA A 1 79 ? 4.826 -0.508 -20.454 1.00 87.50 79 ALA A CA 1
ATOM 661 C C . ALA A 1 79 ? 4.982 -1.705 -19.498 1.00 87.50 79 ALA A C 1
ATOM 663 O O . ALA A 1 79 ? 4.900 -2.853 -19.948 1.00 87.50 79 ALA A O 1
ATOM 664 N N . PRO A 1 80 ? 5.210 -1.485 -18.191 1.00 86.62 80 PRO A N 1
ATOM 665 C CA . PRO A 1 80 ? 5.420 -2.581 -17.261 1.00 86.62 80 PRO A CA 1
ATOM 666 C C . PRO A 1 80 ? 4.170 -3.458 -17.158 1.00 86.62 80 PRO A C 1
ATOM 668 O O . PRO A 1 80 ? 3.037 -2.985 -17.248 1.00 86.62 80 PRO A O 1
ATOM 671 N N . VAL A 1 81 ? 4.388 -4.751 -16.943 1.00 86.12 81 VAL A N 1
ATOM 672 C CA . VAL A 1 81 ? 3.344 -5.699 -16.553 1.00 86.12 81 VAL A CA 1
ATOM 673 C C . VAL A 1 81 ? 3.602 -6.044 -15.096 1.00 86.12 81 VAL A C 1
ATOM 675 O O . VAL A 1 81 ? 4.608 -6.672 -14.778 1.00 86.12 81 VAL A O 1
ATOM 678 N N . PHE A 1 82 ? 2.716 -5.628 -14.197 1.00 85.56 82 PHE A N 1
ATOM 679 C CA . PHE A 1 82 ? 2.857 -5.924 -12.779 1.00 85.56 82 PHE A CA 1
ATOM 680 C C . PHE A 1 82 ? 2.458 -7.372 -12.517 1.00 85.56 82 PHE A C 1
ATOM 682 O O . PHE A 1 82 ? 1.281 -7.754 -12.551 1.00 85.56 82 PHE A O 1
ATOM 689 N N . ARG A 1 83 ? 3.481 -8.187 -12.273 1.00 77.25 83 ARG A N 1
ATOM 690 C CA . ARG A 1 83 ? 3.379 -9.582 -11.857 1.00 77.25 83 ARG A CA 1
ATOM 691 C C . ARG A 1 83 ? 3.875 -9.688 -10.423 1.00 77.25 83 ARG A C 1
ATOM 693 O O . ARG A 1 83 ? 4.848 -9.042 -10.064 1.00 77.25 83 ARG A O 1
ATOM 700 N N . ASN A 1 84 ? 3.171 -10.479 -9.617 1.00 64.75 84 ASN A N 1
ATOM 701 C CA . ASN A 1 84 ? 3.574 -11.015 -8.312 1.00 64.75 84 ASN A CA 1
ATOM 702 C C . ASN A 1 84 ? 4.767 -10.357 -7.578 1.00 64.75 84 ASN A C 1
ATOM 704 O O . ASN A 1 84 ? 5.717 -11.049 -7.231 1.00 64.75 84 ASN A O 1
ATOM 708 N N . CYS A 1 85 ? 4.684 -9.058 -7.259 1.00 59.38 85 CYS A N 1
ATOM 709 C CA . CYS A 1 85 ? 5.733 -8.334 -6.530 1.00 59.38 85 CYS A CA 1
ATOM 710 C C . CYS A 1 85 ? 7.133 -8.404 -7.156 1.00 59.38 85 CYS A C 1
ATOM 712 O O . CYS A 1 85 ? 8.125 -8.324 -6.430 1.00 59.38 85 CYS A O 1
ATOM 714 N N . GLU A 1 86 ? 7.238 -8.498 -8.481 1.00 60.06 86 GLU A N 1
ATOM 715 C CA . GLU A 1 86 ? 8.500 -8.158 -9.127 1.00 60.06 86 GLU A CA 1
ATOM 716 C C . GLU A 1 86 ? 8.825 -6.704 -8.775 1.00 60.06 86 GLU A C 1
ATOM 718 O O . GLU A 1 86 ? 8.023 -5.790 -8.993 1.00 60.06 86 GLU A O 1
ATOM 723 N N . ILE A 1 87 ? 9.993 -6.505 -8.162 1.00 57.09 87 ILE A N 1
ATOM 724 C CA . ILE A 1 87 ? 10.589 -5.183 -8.029 1.00 57.09 87 ILE A CA 1
ATOM 725 C C . ILE A 1 87 ? 10.855 -4.741 -9.459 1.00 57.09 87 ILE A C 1
ATOM 727 O O . ILE A 1 87 ? 11.774 -5.240 -10.112 1.00 57.09 87 ILE A O 1
ATOM 731 N N . VAL A 1 88 ? 10.020 -3.846 -9.975 1.00 61.12 88 VAL A N 1
ATOM 732 C CA . VAL A 1 88 ? 10.233 -3.327 -11.313 1.00 61.12 88 VAL A CA 1
ATOM 733 C C . VAL A 1 88 ? 11.410 -2.364 -11.200 1.00 61.12 88 VAL A C 1
ATOM 735 O O . VAL A 1 88 ? 11.261 -1.238 -10.720 1.00 61.12 88 VAL A O 1
ATOM 738 N N . TYR A 1 89 ? 12.591 -2.870 -11.584 1.00 61.28 89 TYR A N 1
ATOM 739 C CA . TYR A 1 89 ? 13.840 -2.134 -11.809 1.00 61.28 89 TYR A CA 1
ATOM 740 C C . TYR A 1 89 ? 13.565 -0.724 -12.332 1.00 61.28 89 TYR A C 1
ATOM 742 O O . TYR A 1 89 ? 12.607 -0.574 -13.098 1.00 61.28 89 TYR A O 1
ATOM 750 N N . PRO A 1 90 ? 14.400 0.279 -11.982 1.00 72.00 90 PRO A N 1
ATOM 751 C CA . PRO A 1 90 ? 14.121 1.678 -12.284 1.00 72.00 90 PRO A CA 1
ATOM 752 C C . PRO A 1 90 ? 13.635 1.824 -13.726 1.00 72.00 90 PRO A C 1
ATOM 754 O O . PRO A 1 90 ? 14.353 1.519 -14.682 1.00 72.00 90 PRO A O 1
ATOM 757 N N . LEU A 1 91 ? 12.367 2.210 -13.864 1.00 85.94 91 LEU A N 1
ATOM 758 C CA . LEU A 1 91 ? 11.724 2.382 -15.150 1.00 85.94 91 LEU A CA 1
ATOM 759 C C . LEU A 1 91 ? 12.358 3.582 -15.831 1.00 85.94 91 LEU A C 1
ATOM 761 O O . LEU A 1 91 ? 12.559 4.641 -15.228 1.00 85.94 91 LEU A O 1
ATOM 765 N N . HIS A 1 92 ? 12.653 3.427 -17.117 1.00 87.06 92 HIS A N 1
ATOM 766 C CA . HIS A 1 92 ? 13.129 4.548 -17.901 1.00 87.06 92 HIS A CA 1
ATOM 767 C C . HIS A 1 92 ? 12.057 5.646 -17.916 1.00 87.06 92 HIS A C 1
ATOM 769 O O . HIS A 1 92 ? 10.859 5.363 -17.971 1.00 87.06 92 HIS A O 1
ATOM 775 N N . LYS A 1 93 ? 12.473 6.915 -17.887 1.00 87.44 93 LYS A N 1
ATOM 776 C CA . LYS A 1 93 ? 11.562 8.075 -17.845 1.00 87.44 93 LYS A CA 1
ATOM 777 C C . LYS A 1 93 ? 10.535 8.103 -18.985 1.00 87.44 93 LYS A C 1
ATOM 779 O O . LYS A 1 93 ? 9.456 8.648 -18.811 1.00 87.44 93 LYS A O 1
ATOM 784 N N . SER A 1 94 ? 10.876 7.513 -20.131 1.00 88.50 94 SER A N 1
ATOM 785 C CA . SER A 1 94 ? 10.006 7.448 -21.312 1.00 88.50 94 SER A CA 1
ATOM 786 C C . SER A 1 94 ? 9.112 6.205 -21.351 1.00 88.50 94 SER A C 1
ATOM 788 O O . SER A 1 94 ? 8.349 6.059 -22.299 1.00 88.50 94 SER A O 1
ATOM 790 N N . CYS A 1 95 ? 9.207 5.293 -20.374 1.00 89.12 95 CYS A N 1
ATOM 791 C CA . CYS A 1 95 ? 8.293 4.156 -20.290 1.00 89.12 95 CYS A CA 1
ATOM 792 C C . CYS A 1 95 ? 6.882 4.639 -19.930 1.00 89.12 95 CYS A C 1
ATOM 794 O O . CYS A 1 95 ? 6.723 5.276 -18.882 1.00 89.12 95 CYS A O 1
ATOM 796 N N . PRO A 1 96 ? 5.854 4.330 -20.741 1.00 90.81 96 PRO A N 1
ATOM 797 C CA . PRO A 1 96 ? 4.481 4.631 -20.375 1.00 90.81 96 PRO A CA 1
ATOM 798 C C . PRO A 1 96 ? 4.069 3.758 -19.190 1.00 90.81 96 PRO A C 1
ATOM 800 O O . PRO A 1 96 ? 4.397 2.574 -19.120 1.00 90.81 96 PRO A O 1
ATOM 803 N N . LEU A 1 97 ? 3.333 4.342 -18.251 1.00 92.06 97 LEU A N 1
ATOM 804 C CA . LEU A 1 97 ? 2.741 3.591 -17.151 1.00 92.06 97 LEU A CA 1
ATOM 805 C C . LEU A 1 97 ? 1.399 2.998 -17.606 1.00 92.06 97 LEU A C 1
ATOM 807 O O . LEU A 1 97 ? 0.665 3.666 -18.332 1.00 92.06 97 LEU A O 1
ATOM 811 N N . PRO A 1 98 ? 1.031 1.782 -17.168 1.00 92.56 98 PRO A N 1
ATOM 812 C CA . PRO A 1 98 ? -0.154 1.076 -17.652 1.00 92.56 98 PRO A CA 1
ATOM 813 C C . PRO A 1 98 ? -1.454 1.565 -16.987 1.00 92.56 98 PRO A C 1
ATOM 815 O O . PRO A 1 98 ? -2.398 0.792 -16.820 1.00 92.56 98 PRO A O 1
ATOM 818 N N . PHE A 1 99 ? -1.499 2.830 -16.565 1.00 94.75 99 PHE A N 1
ATOM 819 C CA . PHE A 1 99 ? -2.662 3.426 -15.919 1.00 94.75 99 PHE A CA 1
ATOM 820 C C . PHE A 1 99 ? -3.567 4.076 -16.966 1.00 94.75 99 PHE A C 1
ATOM 822 O O . PHE A 1 99 ? -3.131 4.956 -17.705 1.00 94.75 99 PHE A O 1
ATOM 829 N N . THR A 1 100 ? -4.829 3.661 -17.020 1.00 94.62 100 THR A N 1
ATOM 830 C CA . THR A 1 100 ? -5.853 4.242 -17.904 1.00 94.62 100 THR A CA 1
ATOM 831 C C . THR A 1 100 ? -6.502 5.480 -17.296 1.00 94.62 100 THR A C 1
ATOM 833 O O . THR A 1 100 ? -7.032 6.318 -18.019 1.00 94.62 100 THR A O 1
ATOM 836 N N . ALA A 1 101 ? -6.442 5.617 -15.972 1.00 94.81 101 ALA A N 1
ATOM 837 C CA . ALA A 1 101 ? -6.828 6.818 -15.249 1.00 94.81 101 ALA A CA 1
ATOM 838 C C . ALA A 1 101 ? -5.987 6.951 -13.978 1.00 94.81 101 ALA A C 1
ATOM 840 O O . ALA A 1 101 ? -5.579 5.948 -13.391 1.00 94.81 101 ALA A O 1
ATOM 841 N N . ARG A 1 102 ? -5.740 8.188 -13.539 1.00 94.38 102 ARG A N 1
ATOM 842 C CA . ARG A 1 102 ? -5.055 8.480 -12.278 1.00 94.38 102 ARG A CA 1
ATOM 843 C C . ARG A 1 102 ? -5.652 9.726 -11.642 1.00 94.38 102 ARG A C 1
ATOM 845 O O . ARG A 1 102 ? -5.721 10.773 -12.278 1.00 94.38 102 ARG A O 1
ATOM 852 N N . ARG A 1 103 ? -6.077 9.593 -10.393 1.00 94.75 103 ARG A N 1
ATOM 853 C CA . ARG A 1 103 ? -6.785 10.599 -9.607 1.00 94.75 103 ARG A CA 1
ATOM 854 C C . ARG A 1 103 ? -5.980 10.840 -8.324 1.00 94.75 103 ARG A C 1
ATOM 856 O O . ARG A 1 103 ? -5.910 9.938 -7.489 1.00 94.75 103 ARG A O 1
ATOM 863 N N . PRO A 1 104 ? -5.284 11.984 -8.187 1.00 91.44 104 PRO A N 1
ATOM 864 C CA . PRO A 1 104 ? -4.605 12.335 -6.943 1.00 91.44 104 PRO A CA 1
ATOM 865 C C . PRO A 1 104 ? -5.594 12.358 -5.778 1.00 91.44 104 PRO A C 1
ATOM 867 O O . PRO A 1 104 ? -6.737 12.779 -5.946 1.00 91.44 104 PRO A O 1
ATOM 870 N N . ILE A 1 105 ? -5.150 11.896 -4.615 1.00 85.06 105 ILE A N 1
ATOM 871 C CA . ILE A 1 105 ? -5.917 11.962 -3.375 1.00 85.06 105 ILE A CA 1
ATOM 872 C C . ILE A 1 105 ? -5.258 13.035 -2.519 1.00 85.06 105 ILE A C 1
ATOM 874 O O . ILE A 1 105 ? -4.071 12.926 -2.204 1.00 85.06 105 ILE A O 1
ATOM 878 N N . ASP A 1 106 ? -6.022 14.062 -2.155 1.00 71.38 106 ASP A N 1
ATOM 879 C CA . ASP A 1 106 ? -5.541 15.123 -1.277 1.00 71.38 106 ASP A CA 1
ATOM 880 C C . ASP A 1 106 ? -5.265 14.554 0.115 1.00 71.38 106 ASP A C 1
ATOM 882 O O . ASP A 1 106 ? -6.161 14.316 0.921 1.00 71.38 106 ASP A O 1
ATOM 886 N N . SER A 1 107 ? -3.987 14.324 0.394 1.00 61.91 107 SER A N 1
ATOM 887 C CA . SER A 1 107 ? -3.494 13.877 1.689 1.00 61.91 107 SER A CA 1
ATOM 888 C C . SER A 1 107 ? -2.717 15.013 2.353 1.00 61.91 107 SER A C 1
ATOM 890 O O . SER A 1 107 ? -1.484 15.002 2.403 1.00 61.91 107 SER A O 1
ATOM 892 N N . SER A 1 108 ? -3.444 16.029 2.824 1.00 43.03 108 SER A N 1
ATOM 893 C CA . SER A 1 108 ? -2.883 17.174 3.549 1.00 43.03 108 SER A CA 1
ATOM 894 C C . SER A 1 108 ? -2.012 16.703 4.720 1.00 43.03 108 SER A C 1
ATOM 896 O O . SER A 1 108 ? -2.496 16.038 5.633 1.00 43.03 108 SER A O 1
ATOM 898 N N . GLY A 1 109 ? -0.717 17.034 4.694 1.00 46.53 109 GLY A N 1
ATOM 899 C CA . GLY A 1 109 ? 0.242 16.678 5.750 1.00 46.53 109 GLY A CA 1
ATOM 900 C C . GLY A 1 109 ? 0.888 15.290 5.633 1.00 46.53 109 GLY A C 1
ATOM 901 O O . GLY A 1 109 ? 1.682 14.925 6.499 1.00 46.53 109 GLY A O 1
ATOM 902 N N . ALA A 1 110 ? 0.601 14.515 4.581 1.00 54.41 110 ALA A N 1
ATOM 903 C CA . ALA A 1 110 ? 1.284 13.245 4.344 1.00 54.41 110 ALA A CA 1
ATOM 904 C C . ALA A 1 110 ? 2.683 13.455 3.741 1.00 54.41 110 ALA A C 1
ATOM 906 O O . ALA A 1 110 ? 2.907 14.323 2.902 1.00 54.41 110 ALA A O 1
ATOM 907 N N . THR A 1 111 ? 3.636 12.606 4.126 1.00 56.53 111 THR A N 1
ATOM 908 C CA . THR A 1 111 ? 5.013 12.613 3.596 1.00 56.53 111 THR A CA 1
ATOM 909 C C . THR A 1 111 ? 5.138 11.958 2.213 1.00 56.53 111 THR A C 1
ATOM 911 O O . THR A 1 111 ? 6.242 11.820 1.686 1.00 56.53 111 THR A O 1
ATOM 914 N N . CYS A 1 112 ? 4.021 11.520 1.630 1.00 70.94 112 CYS A N 1
ATOM 915 C CA . CYS A 1 112 ? 3.947 10.823 0.353 1.00 70.94 112 CYS A CA 1
ATOM 916 C C . CYS A 1 112 ? 2.692 11.233 -0.421 1.00 70.94 112 CYS A C 1
ATOM 918 O O . CYS A 1 112 ? 1.661 11.530 0.178 1.00 70.94 112 CYS A O 1
ATOM 920 N N . ASN A 1 113 ? 2.763 11.166 -1.751 1.00 83.25 113 ASN A N 1
ATOM 921 C CA . ASN A 1 113 ? 1.628 11.467 -2.619 1.00 83.25 113 ASN A CA 1
ATOM 922 C C . ASN A 1 113 ? 0.819 10.194 -2.872 1.00 83.25 113 ASN A C 1
ATOM 924 O O . ASN A 1 113 ? 1.358 9.217 -3.405 1.00 83.25 113 ASN A O 1
ATOM 928 N N . LEU A 1 114 ? -0.467 10.214 -2.536 1.00 87.50 114 LEU A N 1
ATOM 929 C CA . LEU A 1 114 ? -1.396 9.121 -2.808 1.00 87.50 114 LEU A CA 1
ATOM 930 C C . LEU A 1 114 ? -2.213 9.414 -4.069 1.00 87.50 114 LEU A C 1
ATOM 932 O O . LEU A 1 114 ? -2.585 10.552 -4.348 1.00 87.50 114 LEU A O 1
ATOM 936 N N . ALA A 1 115 ? -2.485 8.378 -4.853 1.00 92.50 115 ALA A N 1
ATOM 937 C CA . ALA A 1 115 ? -3.388 8.459 -5.991 1.00 92.50 115 ALA A CA 1
ATOM 938 C C . ALA A 1 115 ? -4.200 7.173 -6.121 1.00 92.50 115 ALA A C 1
ATOM 940 O O . ALA A 1 115 ? -3.666 6.077 -5.962 1.00 92.50 115 ALA A O 1
ATOM 941 N N . GLU A 1 116 ? -5.466 7.313 -6.477 1.00 94.88 116 GLU A N 1
ATOM 942 C CA . GLU A 1 116 ? -6.268 6.234 -7.039 1.00 94.88 116 GLU A CA 1
ATOM 943 C C . GLU A 1 116 ? -5.910 6.102 -8.528 1.00 94.88 116 GLU A C 1
ATOM 945 O O . GLU A 1 116 ? -5.756 7.105 -9.230 1.00 94.88 116 GLU A O 1
ATOM 950 N N . ALA A 1 117 ? -5.748 4.885 -9.037 1.00 95.81 117 ALA A N 1
ATOM 951 C CA . ALA A 1 117 ? -5.473 4.663 -10.450 1.00 95.81 117 ALA A CA 1
ATOM 952 C C . ALA A 1 117 ? -6.194 3.426 -10.976 1.00 95.81 117 ALA A C 1
ATOM 954 O O . ALA A 1 117 ? -6.305 2.428 -10.273 1.00 95.81 117 ALA A O 1
ATOM 955 N N . ASP A 1 118 ? -6.626 3.470 -12.233 1.00 95.44 118 ASP A N 1
ATOM 956 C CA . ASP A 1 118 ? -7.142 2.300 -12.941 1.00 95.44 118 ASP A CA 1
ATOM 957 C C . ASP A 1 118 ? -6.019 1.712 -13.793 1.00 95.44 118 ASP A C 1
ATOM 959 O O . ASP A 1 118 ? -5.377 2.436 -14.555 1.00 95.44 118 ASP A O 1
ATOM 963 N N . ILE A 1 119 ? -5.746 0.416 -13.641 1.00 93.56 119 ILE A N 1
ATOM 964 C CA . ILE A 1 119 ? -4.711 -0.293 -14.392 1.00 93.56 119 ILE A CA 1
ATOM 965 C C . ILE A 1 119 ? -5.315 -1.123 -15.521 1.00 93.56 119 ILE A C 1
ATOM 967 O O . ILE A 1 119 ? -6.257 -1.889 -15.323 1.00 93.56 119 ILE A O 1
ATOM 971 N N . HIS A 1 120 ? -4.717 -1.032 -16.709 1.00 92.56 120 HIS A N 1
ATOM 972 C CA . HIS A 1 120 ? -5.119 -1.853 -17.843 1.00 92.56 120 HIS A CA 1
ATOM 973 C C . HIS A 1 120 ? -4.992 -3.353 -17.511 1.00 92.56 120 HIS A C 1
ATOM 975 O O . HIS A 1 120 ? -3.927 -3.819 -17.098 1.00 92.56 120 HIS A O 1
ATOM 981 N N . SER A 1 121 ? -6.046 -4.141 -17.748 1.00 89.75 121 SER A N 1
ATOM 982 C CA . SER A 1 121 ? -6.114 -5.571 -17.380 1.00 89.75 121 SER A CA 1
ATOM 983 C C . SER A 1 121 ? -4.982 -6.427 -17.967 1.00 89.75 121 SER A C 1
ATOM 985 O O . SER A 1 121 ? -4.481 -7.347 -17.323 1.00 89.75 121 SER A O 1
ATOM 987 N N . GLY A 1 122 ? -4.507 -6.093 -19.171 1.00 88.69 122 GLY A N 1
ATOM 988 C CA . GLY A 1 122 ? -3.343 -6.740 -19.792 1.00 88.69 122 GLY A CA 1
ATOM 989 C C . GLY A 1 122 ? -2.038 -6.599 -18.990 1.00 88.69 122 GLY A C 1
ATOM 990 O O . GLY A 1 122 ? -1.170 -7.466 -19.092 1.00 88.69 122 GLY A O 1
ATOM 991 N N . HIS A 1 123 ? -1.937 -5.563 -18.152 1.00 89.00 123 HIS A N 1
ATOM 992 C CA . HIS A 1 123 ? -0.736 -5.156 -17.421 1.00 89.00 123 HIS A CA 1
ATOM 993 C C . HIS A 1 123 ? -0.807 -5.409 -15.908 1.00 89.00 123 HIS A C 1
ATOM 995 O O . HIS A 1 123 ? 0.169 -5.153 -15.209 1.00 89.00 123 HIS A O 1
ATOM 1001 N N . CYS A 1 124 ? -1.912 -5.953 -15.391 1.00 88.50 124 CYS A N 1
ATOM 1002 C CA . CYS A 1 124 ? -2.014 -6.420 -14.009 1.00 88.50 124 CYS A CA 1
ATOM 1003 C C . CYS A 1 124 ? -2.277 -7.926 -14.004 1.00 88.50 124 CYS A C 1
ATOM 1005 O O . CYS A 1 124 ? -3.366 -8.373 -14.356 1.00 88.50 124 CYS A O 1
ATOM 1007 N N . LYS A 1 125 ? -1.278 -8.730 -13.624 1.00 86.19 125 LYS A N 1
ATOM 1008 C CA . LYS A 1 125 ? -1.428 -10.196 -13.509 1.00 86.19 125 LYS A CA 1
ATOM 1009 C C . LYS A 1 125 ? -1.691 -10.653 -12.075 1.00 86.19 125 LYS A C 1
ATOM 1011 O O . LYS A 1 125 ? -1.715 -11.848 -11.800 1.00 86.19 125 LYS A O 1
ATOM 1016 N N . VAL A 1 126 ? -1.873 -9.708 -11.156 1.00 82.88 126 VAL A N 1
ATOM 1017 C CA . VAL A 1 126 ? -2.264 -9.977 -9.773 1.00 82.88 126 VAL A CA 1
ATOM 1018 C C . VAL A 1 126 ? -3.785 -9.918 -9.689 1.00 82.88 126 VAL A C 1
ATOM 1020 O O . VAL A 1 126 ? -4.391 -8.938 -10.108 1.00 82.88 126 VAL A O 1
ATOM 1023 N N . GLN A 1 127 ? -4.407 -10.951 -9.123 1.00 82.44 127 GLN A N 1
ATOM 1024 C CA . GLN A 1 127 ? -5.850 -10.955 -8.883 1.00 82.44 127 GLN A CA 1
ATOM 1025 C C . GLN A 1 127 ? -6.214 -9.868 -7.864 1.00 82.44 127 GLN A C 1
ATOM 1027 O O . GLN A 1 127 ? -5.751 -9.927 -6.727 1.00 82.44 127 GLN A O 1
ATOM 1032 N N . ILE A 1 128 ? -7.027 -8.893 -8.254 1.00 82.12 128 ILE A N 1
ATOM 1033 C CA . ILE A 1 128 ? -7.519 -7.804 -7.396 1.00 82.12 128 ILE A CA 1
ATOM 1034 C C . ILE A 1 128 ? -9.009 -7.584 -7.658 1.00 82.12 128 ILE A C 1
ATOM 1036 O O . ILE A 1 128 ? -9.520 -7.995 -8.703 1.00 82.12 128 ILE A O 1
ATOM 1040 N N . HIS A 1 129 ? -9.714 -6.930 -6.735 1.00 81.50 129 HIS A N 1
ATOM 1041 C CA . HIS A 1 129 ? -11.121 -6.592 -6.947 1.00 81.50 129 HIS A CA 1
ATOM 1042 C C . HIS A 1 129 ? -11.275 -5.429 -7.945 1.00 81.50 129 HIS A C 1
ATOM 1044 O O . HIS A 1 129 ? -11.202 -4.244 -7.589 1.00 81.50 129 HIS A O 1
ATOM 1050 N N . GLY A 1 130 ? -11.533 -5.780 -9.207 1.00 84.56 130 GLY A N 1
ATOM 1051 C CA . GLY A 1 130 ? -11.694 -4.839 -10.316 1.00 84.56 130 GLY A CA 1
ATOM 1052 C C . GLY A 1 130 ? -10.360 -4.495 -10.981 1.00 84.56 130 GLY A C 1
ATOM 1053 O O . GLY A 1 130 ? -9.521 -5.367 -11.181 1.00 84.56 130 GLY A O 1
ATOM 1054 N N . GLN A 1 131 ? -10.179 -3.228 -11.357 1.00 89.50 131 GLN A N 1
ATOM 1055 C CA . GLN A 1 131 ? -8.956 -2.721 -12.005 1.00 89.50 131 GLN A CA 1
ATOM 1056 C C . GLN A 1 131 ? -8.373 -1.495 -11.292 1.00 89.50 131 GLN A C 1
ATOM 1058 O O . GLN A 1 131 ? -7.412 -0.902 -11.765 1.00 89.50 131 GLN A O 1
ATOM 1063 N N . THR A 1 132 ? -8.934 -1.112 -10.148 1.00 93.94 132 THR A N 1
ATOM 1064 C CA . THR A 1 132 ? -8.523 0.088 -9.417 1.00 93.94 132 THR A CA 1
ATOM 1065 C C . THR A 1 132 ? -7.503 -0.263 -8.339 1.00 93.94 132 THR A C 1
ATOM 1067 O O . THR A 1 132 ? -7.683 -1.226 -7.589 1.00 93.94 132 THR A O 1
ATOM 1070 N N . VAL A 1 133 ? -6.447 0.538 -8.246 1.00 94.19 133 VAL A N 1
ATOM 1071 C CA . VAL A 1 133 ? -5.321 0.390 -7.322 1.00 94.19 133 VAL A CA 1
ATOM 1072 C C . VAL A 1 133 ? -5.023 1.708 -6.607 1.00 94.19 133 VAL A C 1
ATOM 1074 O O . VAL A 1 133 ? -5.320 2.788 -7.117 1.00 94.19 133 VAL A O 1
ATOM 1077 N N . ALA A 1 134 ? -4.405 1.619 -5.432 1.00 93.75 134 ALA A N 1
ATOM 1078 C CA . ALA A 1 134 ? -3.784 2.757 -4.765 1.00 93.75 134 ALA A CA 1
ATOM 1079 C C . ALA A 1 134 ? -2.308 2.848 -5.178 1.00 93.75 134 ALA A C 1
ATOM 1081 O O . ALA A 1 134 ? -1.596 1.844 -5.152 1.00 93.75 134 ALA A O 1
ATOM 1082 N N . VAL A 1 135 ? -1.830 4.044 -5.517 1.00 93.00 135 VAL A N 1
ATOM 1083 C CA . VAL A 1 135 ? -0.426 4.321 -5.841 1.00 93.00 135 VAL A CA 1
ATOM 1084 C C . VAL A 1 135 ? 0.139 5.312 -4.832 1.00 93.00 135 VAL A C 1
ATOM 1086 O O . VAL A 1 135 ? -0.177 6.503 -4.869 1.00 93.00 135 VAL A O 1
ATOM 1089 N N . LYS A 1 136 ? 1.020 4.827 -3.959 1.00 90.31 136 LYS A N 1
ATOM 1090 C CA . LYS A 1 136 ? 1.772 5.635 -2.995 1.00 90.31 136 LYS A CA 1
ATOM 1091 C C . LYS A 1 136 ? 3.113 6.024 -3.592 1.00 90.31 136 LYS A C 1
ATOM 1093 O O . LYS A 1 136 ? 3.905 5.157 -3.938 1.00 90.31 136 LYS A O 1
ATOM 1098 N N . SER A 1 137 ? 3.364 7.321 -3.722 1.00 88.62 137 SER A N 1
ATOM 1099 C CA . SER A 1 137 ? 4.560 7.868 -4.369 1.00 88.62 137 SER A CA 1
ATOM 1100 C C . SER A 1 137 ? 5.425 8.599 -3.349 1.00 88.62 137 SER A C 1
ATOM 1102 O O . SER A 1 137 ? 4.961 9.527 -2.688 1.00 88.62 137 SER A O 1
ATOM 1104 N N . ILE A 1 138 ? 6.686 8.195 -3.239 1.00 85.50 138 ILE A N 1
ATOM 1105 C CA . ILE A 1 138 ? 7.651 8.728 -2.278 1.00 85.50 138 ILE A CA 1
ATOM 1106 C C . ILE A 1 138 ? 8.790 9.370 -3.066 1.00 85.50 138 ILE A C 1
ATOM 1108 O O . ILE A 1 138 ? 9.495 8.690 -3.815 1.00 85.50 138 ILE A O 1
ATOM 1112 N N . LEU A 1 139 ? 8.950 10.686 -2.916 1.00 84.12 139 LEU A N 1
ATOM 1113 C CA . LEU A 1 139 ? 10.059 11.415 -3.527 1.00 84.12 139 LEU A CA 1
ATOM 1114 C C . LEU A 1 139 ? 11.369 10.966 -2.883 1.00 84.12 139 LEU A C 1
ATOM 1116 O O . LEU A 1 139 ? 11.483 10.947 -1.661 1.00 84.12 139 LEU A O 1
ATOM 1120 N N . THR A 1 140 ? 12.353 10.612 -3.702 1.00 80.25 140 THR A N 1
ATOM 1121 C CA . THR A 1 140 ? 13.639 10.098 -3.229 1.00 80.25 140 THR A CA 1
ATOM 1122 C C . THR A 1 140 ? 14.749 11.033 -3.677 1.00 80.25 140 THR A C 1
ATOM 1124 O O . THR A 1 140 ? 15.285 10.906 -4.774 1.00 80.25 140 THR A O 1
ATOM 1127 N N . ASN A 1 141 ? 15.084 11.988 -2.809 1.00 78.88 141 ASN A N 1
ATOM 1128 C CA . ASN A 1 141 ? 16.108 13.003 -3.081 1.00 78.88 141 ASN A CA 1
ATOM 1129 C C . ASN A 1 141 ? 17.487 12.631 -2.520 1.00 78.88 141 ASN A C 1
ATOM 1131 O O . ASN A 1 141 ? 18.473 13.318 -2.781 1.00 78.88 141 ASN A O 1
ATOM 1135 N N . ASP A 1 142 ? 17.565 11.560 -1.731 1.00 80.19 142 ASP A N 1
ATOM 1136 C CA . ASP A 1 142 ? 18.756 11.186 -0.984 1.00 80.19 142 ASP A CA 1
ATOM 1137 C C . ASP A 1 142 ? 18.835 9.664 -0.749 1.00 80.19 142 ASP A C 1
ATOM 1139 O O . ASP A 1 142 ? 17.846 8.929 -0.832 1.00 80.19 142 ASP A O 1
ATOM 1143 N N . LYS A 1 143 ? 20.044 9.182 -0.436 1.00 79.50 143 LYS A N 1
ATOM 1144 C CA . LYS A 1 143 ? 20.326 7.750 -0.232 1.00 79.50 143 LYS A CA 1
ATOM 1145 C C . LYS A 1 143 ? 19.659 7.164 1.016 1.00 79.50 143 LYS A C 1
ATOM 1147 O O . LYS A 1 143 ? 19.496 5.947 1.087 1.00 79.50 143 LYS A O 1
ATOM 1152 N N . LEU A 1 144 ? 19.343 7.976 2.025 1.00 77.62 144 LEU A N 1
ATOM 1153 C CA . LEU A 1 144 ? 18.680 7.500 3.238 1.00 77.62 144 LEU A CA 1
ATOM 1154 C C . LEU A 1 144 ? 17.212 7.188 2.935 1.00 77.62 144 LEU A C 1
ATOM 1156 O O . LEU A 1 144 ? 16.750 6.101 3.282 1.00 77.62 144 LEU A O 1
ATOM 1160 N N . THR A 1 145 ? 16.512 8.075 2.225 1.00 76.06 145 THR A N 1
ATOM 1161 C CA . THR A 1 145 ? 15.134 7.828 1.776 1.00 76.06 145 THR A CA 1
ATOM 1162 C C . THR A 1 145 ? 15.042 6.566 0.918 1.00 76.06 145 THR A C 1
ATOM 1164 O O . THR A 1 145 ? 14.171 5.732 1.164 1.00 76.06 145 THR A O 1
ATOM 1167 N N . ASP A 1 146 ? 15.989 6.364 -0.003 1.00 79.75 146 ASP A N 1
ATOM 1168 C CA . ASP A 1 146 ? 16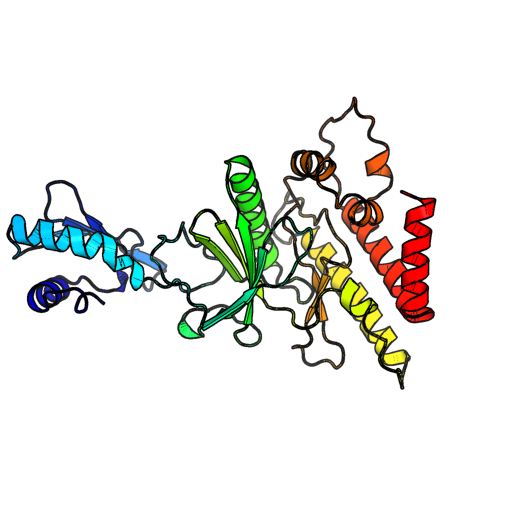.062 5.150 -0.825 1.00 79.75 146 ASP A CA 1
ATOM 1169 C C . ASP A 1 146 ? 16.183 3.882 0.034 1.00 79.75 146 ASP A C 1
ATOM 1171 O O . ASP A 1 146 ? 15.365 2.972 -0.081 1.00 79.75 146 ASP A O 1
ATOM 1175 N N . LYS A 1 147 ? 17.128 3.852 0.985 1.00 77.81 147 LYS A N 1
ATOM 1176 C CA . LYS A 1 147 ? 17.291 2.720 1.914 1.00 77.81 147 LYS A CA 1
ATOM 1177 C C . LYS A 1 147 ? 16.022 2.416 2.706 1.00 77.81 147 LYS A C 1
ATOM 1179 O O . LYS A 1 147 ? 15.714 1.248 2.936 1.00 77.81 147 LYS A O 1
ATOM 1184 N N . ILE A 1 148 ? 15.294 3.449 3.129 1.00 75.25 148 ILE A N 1
ATOM 1185 C CA . ILE A 1 148 ? 14.049 3.273 3.880 1.00 75.25 148 ILE A CA 1
ATOM 1186 C C . ILE A 1 148 ? 12.971 2.651 2.993 1.00 75.25 148 ILE A C 1
ATOM 1188 O O . ILE A 1 148 ? 12.318 1.701 3.421 1.00 75.25 148 ILE A O 1
ATOM 1192 N N . VAL A 1 149 ? 12.814 3.130 1.757 1.00 78.50 149 VAL A N 1
ATOM 1193 C CA . VAL A 1 149 ? 11.838 2.556 0.824 1.00 78.50 149 VAL A CA 1
ATOM 1194 C C . VAL A 1 149 ? 12.209 1.123 0.441 1.00 78.50 149 VAL A C 1
ATOM 1196 O O . VAL A 1 149 ? 11.336 0.262 0.410 1.00 78.50 149 VAL A O 1
ATOM 1199 N N . GLN A 1 150 ? 13.491 0.818 0.229 1.00 78.94 150 GLN A N 1
ATOM 1200 C CA . GLN A 1 150 ? 13.934 -0.557 -0.031 1.00 78.94 150 GLN A CA 1
ATOM 1201 C C . GLN A 1 150 ? 13.620 -1.494 1.145 1.00 78.94 150 GLN A C 1
ATOM 1203 O O . GLN A 1 150 ? 13.171 -2.622 0.938 1.00 78.94 150 GLN A O 1
ATOM 1208 N N . ALA A 1 151 ? 13.794 -1.026 2.385 1.00 74.94 151 ALA A N 1
ATOM 1209 C CA . ALA A 1 151 ? 13.402 -1.786 3.569 1.00 74.94 151 ALA A CA 1
ATOM 1210 C C . ALA A 1 151 ? 11.875 -1.991 3.655 1.00 74.94 151 ALA A C 1
ATOM 1212 O O . ALA A 1 151 ? 11.433 -3.086 4.006 1.00 74.94 151 ALA A O 1
ATOM 1213 N N . GLU A 1 152 ? 11.074 -0.977 3.304 1.00 77.69 152 GLU A N 1
ATOM 1214 C CA . GLU A 1 152 ? 9.606 -1.063 3.217 1.00 77.69 152 GLU A CA 1
ATOM 1215 C C . GLU A 1 152 ? 9.167 -2.073 2.147 1.00 77.69 152 GLU A C 1
ATOM 1217 O O . GLU A 1 152 ? 8.382 -2.973 2.439 1.00 77.69 152 GLU A O 1
ATOM 1222 N N . VAL A 1 153 ? 9.732 -2.005 0.940 1.00 79.62 153 VAL A N 1
ATOM 1223 C CA . VAL A 1 153 ? 9.470 -2.959 -0.149 1.00 79.62 153 VAL A CA 1
ATOM 1224 C C . VAL A 1 153 ? 9.835 -4.386 0.265 1.00 79.62 153 VAL A C 1
ATOM 1226 O O . VAL A 1 153 ? 9.054 -5.310 0.034 1.00 79.62 153 VAL A O 1
ATOM 1229 N N . ALA A 1 154 ? 10.985 -4.581 0.917 1.00 77.31 154 ALA A N 1
ATOM 1230 C CA . ALA A 1 154 ? 11.398 -5.892 1.411 1.00 77.31 154 ALA A CA 1
ATOM 1231 C C . ALA A 1 154 ? 10.428 -6.437 2.474 1.00 77.31 154 ALA A C 1
ATOM 1233 O O . ALA A 1 154 ? 10.062 -7.614 2.432 1.00 77.31 154 ALA A O 1
ATOM 1234 N N . ALA A 1 155 ? 9.966 -5.588 3.398 1.00 75.88 155 ALA A N 1
ATOM 1235 C CA . ALA A 1 155 ? 8.971 -5.966 4.397 1.00 75.88 155 ALA A CA 1
ATOM 1236 C C . ALA A 1 155 ? 7.626 -6.332 3.749 1.00 75.88 155 ALA A C 1
ATOM 1238 O O . ALA A 1 155 ? 7.068 -7.382 4.062 1.00 75.88 155 ALA A O 1
ATOM 1239 N N . LEU A 1 156 ? 7.139 -5.535 2.796 1.00 80.06 156 LEU A N 1
ATOM 1240 C CA . LEU A 1 156 ? 5.901 -5.808 2.058 1.00 80.06 156 LEU A CA 1
ATOM 1241 C C . LEU A 1 156 ? 5.977 -7.109 1.247 1.00 80.06 156 LEU A C 1
ATOM 1243 O O . LEU A 1 156 ? 5.009 -7.872 1.209 1.00 80.06 156 LEU A O 1
ATOM 1247 N N . GLY A 1 157 ? 7.141 -7.408 0.662 1.00 77.31 157 GLY A N 1
ATOM 1248 C CA . GLY A 1 157 ? 7.402 -8.682 -0.010 1.00 77.31 157 GLY A CA 1
ATOM 1249 C C . GLY A 1 157 ? 7.279 -9.894 0.922 1.00 77.31 157 GLY A C 1
ATOM 1250 O O . GLY A 1 157 ? 6.800 -10.949 0.502 1.00 77.31 157 GLY A O 1
ATOM 1251 N N . LEU A 1 158 ? 7.651 -9.745 2.199 1.00 74.25 158 LEU A N 1
ATOM 1252 C CA . LEU A 1 158 ? 7.465 -10.778 3.224 1.00 74.25 158 LEU A CA 1
ATOM 1253 C C . LEU A 1 158 ? 6.003 -10.865 3.672 1.00 74.25 158 LEU A C 1
ATOM 1255 O O . LEU A 1 158 ? 5.449 -11.962 3.692 1.00 74.25 158 LEU A O 1
ATOM 1259 N N . VAL A 1 159 ? 5.367 -9.724 3.962 1.00 74.31 159 VAL A N 1
ATOM 1260 C CA . VAL A 1 159 ? 3.976 -9.656 4.447 1.00 74.31 159 VAL A CA 1
ATOM 1261 C C . VAL A 1 159 ? 2.993 -10.281 3.465 1.00 74.31 159 VAL A C 1
ATOM 1263 O O . VAL A 1 159 ? 2.068 -10.982 3.869 1.00 74.31 159 VAL A O 1
ATOM 1266 N N . ARG A 1 160 ? 3.228 -10.120 2.161 1.00 73.88 160 ARG A N 1
ATOM 1267 C CA . ARG A 1 160 ? 2.398 -10.744 1.127 1.00 73.88 160 ARG A CA 1
ATOM 1268 C C . ARG A 1 160 ? 2.287 -12.268 1.267 1.00 73.88 160 ARG A C 1
ATOM 1270 O O . ARG A 1 160 ? 1.264 -12.832 0.877 1.00 73.88 160 ARG A O 1
ATOM 1277 N N . ARG A 1 161 ? 3.306 -12.950 1.808 1.00 74.75 161 ARG A N 1
ATOM 1278 C CA . ARG A 1 161 ? 3.273 -14.413 2.004 1.00 74.75 161 ARG A CA 1
ATOM 1279 C C . ARG A 1 161 ? 2.195 -14.844 2.991 1.00 74.75 161 ARG A C 1
ATOM 1281 O O . ARG A 1 161 ? 1.769 -15.991 2.943 1.00 74.75 161 ARG A O 1
ATOM 1288 N N . PHE A 1 162 ? 1.756 -13.939 3.859 1.00 75.62 162 PHE A N 1
ATOM 1289 C CA . PHE A 1 162 ? 0.791 -14.243 4.902 1.00 75.62 162 PHE A CA 1
ATOM 1290 C C . PHE A 1 162 ? -0.661 -14.253 4.433 1.00 75.62 162 PHE A C 1
ATOM 1292 O O . PHE A 1 162 ? -1.490 -14.663 5.230 1.00 75.62 162 PHE A O 1
ATOM 1299 N N . GLN A 1 163 ? -0.947 -13.832 3.186 1.00 75.69 163 GLN A N 1
ATOM 1300 C CA . GLN A 1 163 ? -2.280 -13.810 2.553 1.00 75.69 163 GLN A CA 1
ATOM 1301 C C . GLN A 1 163 ? -3.436 -13.768 3.565 1.00 75.69 163 GLN A C 1
ATOM 1303 O O . GLN A 1 163 ? -4.106 -14.769 3.800 1.00 75.69 163 GLN A O 1
ATOM 1308 N N . HIS A 1 164 ? -3.638 -12.603 4.175 1.00 87.81 164 HIS A N 1
ATOM 1309 C CA . HIS A 1 164 ? -4.652 -12.405 5.202 1.00 87.81 164 HIS A CA 1
ATOM 1310 C C . HIS A 1 164 ? -5.640 -11.337 4.739 1.00 87.81 164 HIS A C 1
ATOM 1312 O O . HIS A 1 164 ? -5.226 -10.295 4.235 1.00 87.81 164 HIS A O 1
ATOM 1318 N N . GLU A 1 165 ? -6.938 -11.570 4.916 1.00 90.50 165 GLU A N 1
ATOM 1319 C CA . GLU A 1 165 ? -7.982 -10.671 4.409 1.00 90.50 165 GLU A CA 1
ATOM 1320 C C . GLU A 1 165 ? -7.946 -9.279 5.063 1.00 90.50 165 GLU A C 1
ATOM 1322 O O . GLU A 1 165 ? -8.133 -8.277 4.382 1.00 90.50 165 GLU A O 1
ATOM 1327 N N . HIS A 1 166 ? -7.584 -9.201 6.348 1.00 93.62 166 HIS A N 1
ATOM 1328 C CA . HIS A 1 166 ? -7.363 -7.948 7.086 1.00 93.62 166 HIS A CA 1
ATOM 1329 C C . HIS A 1 166 ? -5.973 -7.307 6.877 1.00 93.62 166 HIS A C 1
ATOM 1331 O O . HIS A 1 166 ? -5.591 -6.407 7.624 1.00 93.62 166 HIS A O 1
ATOM 1337 N N . LEU A 1 167 ? -5.197 -7.737 5.878 1.00 90.69 167 LEU A N 1
ATOM 1338 C CA . LEU A 1 167 ? -3.956 -7.077 5.457 1.00 90.69 167 LEU A CA 1
ATOM 1339 C C . LEU A 1 167 ? -4.113 -6.549 4.034 1.00 90.69 167 LEU A C 1
ATOM 1341 O O . LEU A 1 167 ? -4.527 -7.288 3.140 1.00 90.69 167 LEU A O 1
ATOM 1345 N N . ILE A 1 168 ? -3.758 -5.282 3.801 1.00 90.12 168 ILE A N 1
ATOM 1346 C CA . ILE A 1 168 ? -3.860 -4.710 2.459 1.00 90.12 168 ILE A CA 1
ATOM 1347 C C . ILE A 1 168 ? -2.947 -5.462 1.490 1.00 90.12 168 ILE A C 1
ATOM 1349 O O . ILE A 1 168 ? -1.787 -5.780 1.778 1.00 90.12 168 ILE A O 1
ATOM 1353 N N . LYS A 1 169 ? -3.464 -5.739 0.296 1.00 88.50 169 LYS A N 1
ATOM 1354 C CA . LYS A 1 169 ? -2.713 -6.473 -0.711 1.00 88.50 169 LYS A CA 1
ATOM 1355 C C . LYS A 1 169 ? -1.716 -5.558 -1.414 1.00 88.50 169 LYS A C 1
ATOM 1357 O O . LYS A 1 169 ? -2.095 -4.685 -2.191 1.00 88.50 169 LYS A O 1
ATOM 1362 N N . PHE A 1 170 ? -0.429 -5.805 -1.191 1.00 88.19 170 PHE A N 1
ATOM 1363 C CA . PHE A 1 170 ? 0.648 -5.207 -1.978 1.00 88.19 170 PHE A CA 1
ATOM 1364 C C . PHE A 1 170 ? 0.763 -5.894 -3.350 1.00 88.19 170 PHE A C 1
ATOM 1366 O O . PHE A 1 170 ? 0.873 -7.121 -3.446 1.00 88.19 170 PHE A O 1
ATOM 1373 N N . ILE A 1 171 ? 0.722 -5.098 -4.420 1.00 87.56 171 ILE A N 1
ATOM 1374 C CA . ILE A 1 171 ? 0.669 -5.570 -5.809 1.00 87.56 171 ILE A CA 1
ATOM 1375 C C . ILE A 1 171 ? 2.070 -5.587 -6.420 1.00 87.56 171 ILE A C 1
ATOM 1377 O O . ILE A 1 171 ? 2.530 -6.643 -6.865 1.00 87.56 171 ILE A O 1
ATOM 1381 N N . ALA A 1 172 ? 2.731 -4.428 -6.449 1.00 88.12 172 ALA A N 1
ATOM 1382 C CA . ALA A 1 172 ? 4.040 -4.226 -7.067 1.00 88.12 172 ALA A CA 1
ATOM 1383 C C . ALA A 1 172 ? 4.677 -2.904 -6.613 1.00 88.12 172 ALA A C 1
ATOM 1385 O O . ALA A 1 172 ? 4.018 -2.048 -6.024 1.00 88.12 172 ALA A O 1
ATOM 1386 N N . THR A 1 173 ? 5.956 -2.723 -6.936 1.00 88.19 173 THR A N 1
ATOM 1387 C CA . THR A 1 173 ? 6.663 -1.445 -6.797 1.00 88.19 173 THR A CA 1
ATOM 1388 C C . THR A 1 173 ? 7.434 -1.128 -8.071 1.00 88.19 173 THR A C 1
ATOM 1390 O O . THR A 1 173 ? 7.864 -2.042 -8.778 1.00 88.19 173 THR A O 1
ATOM 1393 N N . TYR A 1 174 ? 7.614 0.157 -8.357 1.00 89.31 174 TYR A N 1
ATOM 1394 C CA . TYR A 1 174 ? 8.486 0.637 -9.421 1.00 89.31 174 TYR A CA 1
ATOM 1395 C C . TYR A 1 174 ? 9.108 1.982 -9.045 1.00 89.31 174 TYR A C 1
ATOM 1397 O O . TYR A 1 174 ? 8.528 2.756 -8.284 1.00 89.31 174 TYR A O 1
ATOM 1405 N N . SER A 1 175 ? 10.263 2.294 -9.624 1.00 88.31 175 SER A N 1
ATOM 1406 C CA . SER A 1 175 ? 10.884 3.616 -9.488 1.00 88.31 175 SER A CA 1
ATOM 1407 C C . SER A 1 175 ? 10.865 4.336 -10.828 1.00 88.31 175 SER A C 1
ATOM 1409 O O . SER A 1 175 ? 11.262 3.754 -11.834 1.00 88.31 175 SER A O 1
ATOM 1411 N N . GLN A 1 176 ? 10.421 5.590 -10.874 1.00 88.88 176 GLN A N 1
ATOM 1412 C CA . GLN A 1 176 ? 10.453 6.404 -12.093 1.00 88.88 176 GLN A CA 1
ATOM 1413 C C . GLN A 1 176 ? 10.519 7.888 -11.721 1.00 88.88 176 GLN A C 1
ATOM 1415 O O . GLN A 1 176 ? 9.919 8.307 -10.737 1.00 88.88 176 GLN A O 1
ATOM 1420 N N . LEU A 1 177 ? 11.244 8.693 -12.506 1.00 89.00 177 LEU A N 1
ATOM 1421 C CA . LEU A 1 177 ? 11.288 10.158 -12.351 1.00 89.00 177 LEU A CA 1
ATOM 1422 C C . LEU A 1 177 ? 11.671 10.648 -10.934 1.00 89.00 177 LEU A C 1
ATOM 1424 O O . LEU A 1 177 ? 11.188 11.681 -10.487 1.00 89.00 177 LEU A O 1
ATOM 1428 N N . GLY A 1 178 ? 12.537 9.916 -10.223 1.00 86.81 178 GLY A N 1
ATOM 1429 C CA . GLY A 1 178 ? 12.973 10.277 -8.864 1.00 86.81 178 GLY A CA 1
ATOM 1430 C C . GLY A 1 178 ? 12.003 9.870 -7.746 1.00 86.81 178 GLY A C 1
ATOM 1431 O O . GLY A 1 178 ? 12.240 10.190 -6.582 1.00 86.81 178 GLY A O 1
ATOM 1432 N N . TYR A 1 179 ? 10.935 9.142 -8.071 1.00 88.25 179 TYR A N 1
ATOM 1433 C CA . TYR A 1 179 ? 9.979 8.615 -7.103 1.00 88.25 179 TYR A CA 1
ATOM 1434 C C . TYR A 1 179 ? 10.060 7.096 -7.022 1.00 88.25 179 TYR A C 1
ATOM 1436 O O . TYR A 1 179 ? 10.225 6.414 -8.037 1.00 88.25 179 TYR A O 1
ATOM 1444 N N . HIS A 1 180 ? 9.855 6.574 -5.817 1.00 87.94 180 HIS A N 1
ATOM 1445 C CA . HIS A 1 180 ? 9.426 5.195 -5.613 1.00 87.94 180 HIS A CA 1
ATOM 1446 C C . HIS A 1 180 ? 7.909 5.145 -5.527 1.00 87.94 180 HIS A C 1
ATOM 1448 O O . HIS A 1 180 ? 7.299 5.926 -4.796 1.00 87.94 180 HIS A O 1
ATOM 1454 N N . HIS A 1 181 ? 7.303 4.220 -6.257 1.00 90.00 181 HIS A N 1
ATOM 1455 C CA . HIS A 1 181 ? 5.865 4.043 -6.325 1.00 90.00 181 HIS A CA 1
ATOM 1456 C C . HIS A 1 181 ? 5.488 2.648 -5.856 1.00 90.00 181 HIS A C 1
ATOM 1458 O O . HIS A 1 181 ? 5.889 1.654 -6.456 1.00 90.00 181 HIS A O 1
ATOM 1464 N N . LEU A 1 182 ? 4.683 2.581 -4.804 1.00 89.69 182 LEU A N 1
ATOM 1465 C CA . LEU A 1 182 ? 4.160 1.346 -4.252 1.00 89.69 182 LEU A CA 1
ATOM 1466 C C . LEU A 1 182 ? 2.691 1.224 -4.648 1.00 89.69 182 LEU A C 1
ATOM 1468 O O . LEU A 1 182 ? 1.911 2.158 -4.455 1.00 89.69 182 LEU A O 1
ATOM 1472 N N . ILE A 1 183 ? 2.330 0.078 -5.217 1.00 91.06 183 ILE A N 1
ATOM 1473 C CA . ILE A 1 183 ? 0.988 -0.202 -5.719 1.00 91.06 183 ILE A CA 1
ATOM 1474 C C . ILE A 1 183 ? 0.302 -1.183 -4.774 1.00 91.06 183 ILE A C 1
ATOM 1476 O O . ILE A 1 183 ? 0.816 -2.276 -4.519 1.00 91.06 183 ILE A O 1
ATOM 1480 N N . PHE A 1 184 ? -0.881 -0.812 -4.301 1.00 91.25 184 PHE A N 1
ATOM 1481 C CA . PHE A 1 184 ? -1.718 -1.616 -3.418 1.00 91.25 184 PHE A CA 1
ATOM 1482 C C . PHE A 1 184 ? -3.108 -1.799 -4.015 1.00 91.25 184 PHE A C 1
ATOM 1484 O O . PHE A 1 184 ? -3.541 -1.041 -4.884 1.00 91.25 184 PHE A O 1
ATOM 1491 N N . GLU A 1 185 ? -3.826 -2.806 -3.540 1.00 90.94 185 GLU A N 1
ATOM 1492 C CA . GLU A 1 185 ? -5.251 -2.924 -3.817 1.00 90.94 185 GLU A CA 1
ATOM 1493 C C . GLU A 1 185 ? -6.012 -1.692 -3.302 1.00 90.94 185 GLU A C 1
ATOM 1495 O O . GLU A 1 185 ? -5.702 -1.149 -2.243 1.00 90.94 185 GLU A O 1
ATOM 1500 N N . TRP A 1 186 ? -6.984 -1.215 -4.084 1.00 93.00 186 TRP A N 1
ATOM 1501 C CA . TRP A 1 186 ? -7.775 -0.044 -3.716 1.00 93.00 186 TRP A CA 1
ATOM 1502 C C . TRP A 1 186 ? -8.881 -0.395 -2.719 1.00 93.00 186 TRP A C 1
ATOM 1504 O O . TRP A 1 186 ? -9.801 -1.153 -3.048 1.00 93.00 186 TRP A O 1
ATOM 1514 N N . ALA A 1 187 ? -8.826 0.235 -1.547 1.00 91.75 187 ALA A N 1
ATOM 1515 C CA . ALA A 1 187 ? -9.879 0.223 -0.541 1.00 91.75 187 ALA A CA 1
ATOM 1516 C C . ALA A 1 187 ? -10.794 1.446 -0.731 1.00 91.75 187 ALA A C 1
ATOM 1518 O O . ALA A 1 187 ? -10.422 2.583 -0.457 1.00 91.75 187 ALA A O 1
ATOM 1519 N N . ASN A 1 188 ? -12.003 1.211 -1.236 1.00 90.69 188 ASN A N 1
ATOM 1520 C CA . ASN A 1 188 ? -12.926 2.258 -1.687 1.00 90.69 188 ASN A CA 1
ATOM 1521 C C . ASN A 1 188 ? -13.769 2.908 -0.570 1.00 90.69 188 ASN A C 1
ATOM 1523 O O . ASN A 1 188 ? -14.552 3.813 -0.850 1.00 90.69 188 ASN A O 1
ATOM 1527 N N . GLY A 1 189 ? -13.656 2.437 0.672 1.00 89.88 189 GLY A N 1
ATOM 1528 C CA . GLY A 1 189 ? -14.397 2.939 1.832 1.00 89.88 189 GLY A CA 1
ATOM 1529 C C . GLY A 1 189 ? -13.714 4.085 2.585 1.00 89.88 189 GLY A C 1
ATOM 1530 O O . GLY A 1 189 ? -14.361 4.696 3.441 1.00 89.88 189 GLY A O 1
ATOM 1531 N N . GLY A 1 190 ? -12.464 4.418 2.245 1.00 90.00 190 GLY A N 1
ATOM 1532 C CA . GLY A 1 190 ? -11.623 5.355 3.002 1.00 90.00 190 GLY A CA 1
ATOM 1533 C C . GLY A 1 190 ? -10.864 4.662 4.137 1.00 90.00 190 GLY A C 1
ATOM 1534 O O . GLY A 1 190 ? -10.753 3.435 4.149 1.00 90.00 190 GLY A O 1
ATOM 1535 N N . ASN A 1 191 ? -10.335 5.429 5.090 1.00 91.31 191 ASN A N 1
ATOM 1536 C CA . ASN A 1 191 ? -9.722 4.879 6.312 1.00 91.31 191 ASN A CA 1
ATOM 1537 C C . ASN A 1 191 ? -10.719 4.784 7.486 1.00 91.31 191 ASN A C 1
ATOM 1539 O O . ASN A 1 191 ? -11.841 5.287 7.420 1.00 91.31 191 ASN A O 1
ATOM 1543 N N . LEU A 1 192 ? -10.323 4.125 8.577 1.00 92.75 192 LEU A N 1
ATOM 1544 C CA . LEU A 1 192 ? -11.175 3.891 9.744 1.00 92.75 192 LEU A CA 1
ATOM 1545 C C . LEU A 1 192 ? -11.566 5.200 10.444 1.00 92.75 192 LEU A C 1
ATOM 1547 O O . LEU A 1 192 ? -12.706 5.332 10.887 1.00 92.75 192 LEU A O 1
ATOM 1551 N N . ARG A 1 193 ? -10.676 6.204 10.474 1.00 90.69 193 ARG A N 1
ATOM 1552 C CA . ARG A 1 193 ? -11.015 7.538 11.000 1.00 90.69 193 ARG A CA 1
ATOM 1553 C C . ARG A 1 193 ? -12.148 8.172 10.197 1.00 90.69 193 ARG A C 1
ATOM 1555 O O . ARG A 1 193 ? -13.100 8.702 10.764 1.00 90.69 193 ARG A O 1
ATOM 1562 N N . GLU A 1 194 ? -12.051 8.136 8.874 1.00 89.69 194 GLU A N 1
ATOM 1563 C CA . GLU A 1 194 ? -13.090 8.649 7.980 1.00 89.69 194 GLU A CA 1
ATOM 1564 C C . GLU A 1 194 ? -14.392 7.866 8.127 1.00 89.69 194 GLU A C 1
ATOM 1566 O O . GLU A 1 194 ? -15.465 8.469 8.140 1.00 89.69 194 GLU A O 1
ATOM 1571 N N . LEU A 1 195 ? -14.309 6.541 8.280 1.00 88.88 195 LEU A N 1
ATOM 1572 C CA . LEU A 1 195 ? -15.469 5.696 8.541 1.00 88.88 195 LEU A CA 1
ATOM 1573 C C . LEU A 1 195 ? -16.209 6.142 9.807 1.00 88.88 195 LEU A C 1
ATOM 1575 O O . LEU A 1 195 ? -17.429 6.282 9.771 1.00 88.88 195 LEU A O 1
ATOM 1579 N N . TRP A 1 196 ? -15.488 6.417 10.894 1.00 88.81 196 TRP A N 1
ATOM 1580 C CA . TRP A 1 196 ? -16.089 6.904 12.135 1.00 88.81 196 TRP A CA 1
ATOM 1581 C C . TRP A 1 196 ? -16.652 8.324 12.029 1.00 88.81 196 TRP A C 1
ATOM 1583 O O . TRP A 1 196 ? -17.641 8.639 12.686 1.00 88.81 196 TRP A O 1
ATOM 1593 N N . ARG A 1 197 ? -16.076 9.181 11.178 1.00 86.75 197 ARG A N 1
ATOM 1594 C CA . ARG A 1 197 ? -16.587 10.543 10.938 1.00 86.75 197 ARG A CA 1
ATOM 1595 C C . ARG A 1 197 ? -17.857 10.569 10.090 1.00 86.75 197 ARG A C 1
ATOM 1597 O O . ARG A 1 197 ? -18.683 11.468 10.256 1.00 86.75 197 ARG A O 1
ATOM 1604 N N 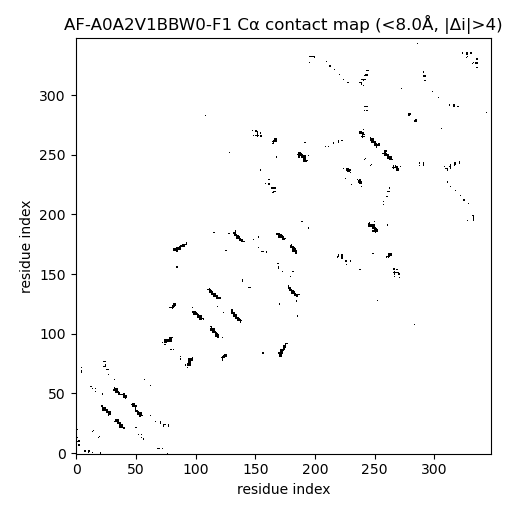. LYS A 1 198 ? -18.047 9.605 9.183 1.00 82.12 198 LYS A N 1
ATOM 1605 C CA . LYS A 1 198 ? -19.284 9.491 8.390 1.00 82.12 198 LYS A CA 1
ATOM 1606 C C . LYS A 1 198 ? -20.464 9.300 9.334 1.00 82.12 198 LYS A C 1
ATOM 1608 O O . LYS A 1 198 ? -20.421 8.400 10.170 1.00 82.12 198 LYS A O 1
ATOM 1613 N N . LYS A 1 199 ? -21.523 10.120 9.198 1.00 65.62 199 LYS A N 1
ATOM 1614 C CA . LYS A 1 199 ? -22.764 9.966 9.982 1.00 65.62 199 LYS A CA 1
ATOM 1615 C C . LYS A 1 199 ? -23.161 8.494 9.985 1.00 65.62 199 LYS A C 1
ATOM 1617 O O . LYS A 1 199 ? -23.357 7.919 8.912 1.00 65.62 199 LYS A O 1
ATOM 1622 N N . LYS A 1 200 ? -23.250 7.903 11.183 1.00 63.66 200 LYS A N 1
ATOM 1623 C CA . LYS A 1 200 ? -23.737 6.533 11.358 1.00 63.66 200 LYS A CA 1
ATOM 1624 C C . LYS A 1 200 ? -25.032 6.420 10.540 1.00 63.66 200 LYS A C 1
ATOM 1626 O O . LYS A 1 200 ? -25.899 7.288 10.699 1.00 63.66 200 LYS A O 1
ATOM 1631 N N . PRO A 1 201 ? -25.186 5.418 9.654 1.00 53.69 201 PRO A N 1
ATOM 1632 C CA . PRO A 1 201 ? -26.499 5.119 9.096 1.00 53.69 201 PRO A CA 1
ATOM 1633 C C . PRO A 1 201 ? -27.478 5.063 10.269 1.00 53.69 201 PRO A C 1
ATOM 1635 O O . PRO A 1 201 ? -27.102 4.519 11.304 1.00 53.69 201 PRO A O 1
ATOM 1638 N N . SER A 1 202 ? -28.676 5.650 10.175 1.00 49.00 202 SER A N 1
ATOM 1639 C CA . SER A 1 202 ? -29.691 5.462 11.224 1.00 49.00 202 SER A CA 1
ATOM 1640 C C . SER A 1 202 ? -29.960 3.964 11.317 1.00 49.00 202 SER A C 1
ATOM 1642 O O . SER A 1 202 ? -30.613 3.414 10.438 1.00 49.00 202 SER A O 1
ATOM 1644 N N . ILE A 1 203 ? -29.324 3.289 12.278 1.00 53.06 203 ILE A N 1
ATOM 1645 C CA . ILE A 1 203 ? -29.176 1.834 12.264 1.00 53.06 203 ILE A CA 1
ATOM 1646 C C . ILE A 1 203 ? -30.533 1.236 12.646 1.00 53.06 203 ILE A C 1
ATOM 1648 O O . ILE A 1 203 ? -30.937 1.399 13.795 1.00 53.06 203 ILE A O 1
ATOM 1652 N N . PRO A 1 204 ? -31.226 0.497 11.761 1.00 52.34 204 PRO A N 1
ATOM 1653 C CA . PRO A 1 204 ? -32.472 -0.167 12.138 1.00 52.34 204 PRO A CA 1
ATOM 1654 C C . PRO A 1 204 ? -32.222 -1.402 13.024 1.00 52.34 204 PRO A C 1
ATOM 1656 O O . PRO A 1 204 ? -33.131 -1.859 13.700 1.00 52.34 204 PRO A O 1
ATOM 1659 N N . ASN A 1 205 ? -30.992 -1.944 13.029 1.00 63.88 205 ASN A N 1
ATOM 1660 C CA . ASN A 1 205 ? -30.583 -3.143 13.775 1.00 63.88 205 ASN A CA 1
ATOM 1661 C C . ASN A 1 205 ? -29.140 -3.044 14.322 1.00 63.88 205 ASN A C 1
ATOM 1663 O O . ASN A 1 205 ? -28.179 -3.471 13.675 1.00 63.88 205 ASN A O 1
ATOM 1667 N N . HIS A 1 206 ? -28.992 -2.494 15.530 1.00 74.56 206 HIS A N 1
ATOM 1668 C CA . HIS A 1 206 ? -27.716 -2.272 16.240 1.00 74.56 206 HIS A CA 1
ATOM 1669 C C . HIS A 1 206 ? -26.855 -3.548 16.384 1.00 74.56 206 HIS A C 1
ATOM 1671 O O . HIS A 1 206 ? -25.633 -3.505 16.248 1.00 74.56 206 HIS A O 1
ATOM 1677 N N . THR A 1 207 ? -27.496 -4.714 16.517 1.00 82.62 207 THR A N 1
ATOM 1678 C CA . THR A 1 207 ? -26.840 -6.024 16.679 1.00 82.62 207 THR A CA 1
ATOM 1679 C C . THR A 1 207 ? -25.930 -6.417 15.511 1.00 82.62 207 THR A C 1
ATOM 1681 O O . THR A 1 207 ? -24.856 -6.970 15.741 1.00 82.62 207 THR A O 1
ATOM 1684 N N . TYR A 1 208 ? -26.311 -6.130 14.259 1.00 84.56 208 TYR A N 1
ATOM 1685 C CA . TYR A 1 208 ? -25.480 -6.496 13.102 1.00 84.56 208 TYR A CA 1
ATOM 1686 C C . TYR A 1 208 ? -24.194 -5.675 13.031 1.00 84.56 208 TYR A C 1
ATOM 1688 O O . TYR A 1 208 ? -23.151 -6.212 12.667 1.00 84.56 208 TYR A O 1
ATOM 1696 N N . VAL A 1 209 ? -24.264 -4.396 13.407 1.00 83.94 209 VAL A N 1
ATOM 1697 C CA . VAL A 1 209 ? -23.100 -3.504 13.424 1.00 83.94 209 VAL A CA 1
ATOM 1698 C C . VAL A 1 209 ? -22.140 -3.902 14.539 1.00 83.94 209 VAL A C 1
ATOM 1700 O O . VAL A 1 209 ? -20.939 -3.951 14.294 1.00 83.94 209 VAL A O 1
ATOM 1703 N N . ILE A 1 210 ? -22.651 -4.259 15.727 1.00 87.50 210 ILE A N 1
ATOM 1704 C CA . ILE A 1 210 ? -21.814 -4.810 16.805 1.00 87.50 210 ILE A CA 1
ATOM 1705 C C . ILE A 1 210 ? -21.123 -6.091 16.337 1.00 87.50 210 ILE A C 1
ATOM 1707 O O . ILE A 1 210 ? -19.912 -6.215 16.493 1.00 87.50 210 ILE A O 1
ATOM 1711 N N . ARG A 1 211 ? -21.871 -7.039 15.756 1.00 90.38 211 ARG A N 1
ATOM 1712 C CA . ARG A 1 211 ? -21.292 -8.307 15.298 1.00 90.38 211 ARG A CA 1
ATOM 1713 C C . ARG A 1 211 ? -20.186 -8.070 14.272 1.00 90.38 211 ARG A C 1
ATOM 1715 O O . ARG A 1 211 ? -19.084 -8.568 14.463 1.00 90.38 211 ARG A O 1
ATOM 1722 N N . TRP A 1 212 ? -20.464 -7.257 13.251 1.00 91.00 212 TRP A N 1
ATOM 1723 C CA . TRP A 1 212 ? -19.468 -6.881 12.251 1.00 91.00 212 TRP A CA 1
ATOM 1724 C C . TRP A 1 212 ? -18.232 -6.253 12.900 1.00 91.00 212 TRP A C 1
ATOM 1726 O O . TRP A 1 212 ? -17.117 -6.664 12.608 1.00 91.00 212 TRP A O 1
ATOM 1736 N N . ALA A 1 213 ? -18.413 -5.303 13.818 1.00 91.19 213 ALA A N 1
ATOM 1737 C CA . ALA A 1 213 ? -17.310 -4.637 14.499 1.00 91.19 213 ALA A CA 1
ATOM 1738 C C . ALA A 1 213 ? -16.420 -5.606 15.287 1.00 91.19 213 ALA A C 1
ATOM 1740 O O . ALA A 1 213 ? -15.197 -5.520 15.205 1.00 91.19 213 ALA A O 1
ATOM 1741 N N . VAL A 1 214 ? -17.023 -6.547 16.018 1.00 93.31 214 VAL A N 1
ATOM 1742 C CA . VAL A 1 214 ? -16.288 -7.581 16.759 1.00 93.31 214 VAL A CA 1
ATOM 1743 C C . VAL A 1 214 ? -15.523 -8.496 15.800 1.00 93.31 214 VAL A C 1
ATOM 1745 O O . VAL A 1 214 ? -14.353 -8.778 16.051 1.00 93.31 214 VAL A O 1
ATOM 1748 N N . GLU A 1 215 ? -16.136 -8.902 14.682 1.00 94.88 215 GLU A N 1
ATOM 1749 C CA . GLU A 1 215 ? -15.466 -9.669 13.620 1.00 94.88 215 GLU A CA 1
ATOM 1750 C C . GLU A 1 215 ? -14.272 -8.891 13.042 1.00 94.88 215 GLU A C 1
ATOM 1752 O O . GLU A 1 215 ? -13.188 -9.452 12.895 1.00 94.88 215 GLU A O 1
ATOM 1757 N N . GLN A 1 216 ? -14.422 -7.582 12.796 1.00 95.19 216 GLN A N 1
ATOM 1758 C CA . GLN A 1 216 ? -13.324 -6.749 12.302 1.00 95.19 216 GLN A CA 1
ATOM 1759 C C . GLN A 1 216 ? -12.184 -6.624 13.317 1.00 95.19 216 GLN A C 1
ATOM 1761 O O . GLN A 1 216 ? -11.021 -6.738 12.942 1.00 95.19 216 GLN A O 1
ATOM 1766 N N . ILE A 1 217 ? -12.493 -6.398 14.597 1.00 96.12 217 ILE A N 1
ATOM 1767 C CA . ILE A 1 217 ? -11.483 -6.306 15.661 1.00 96.12 217 ILE A CA 1
ATOM 1768 C C . ILE A 1 217 ? -10.721 -7.629 15.784 1.00 96.12 217 ILE A C 1
ATOM 1770 O O . ILE A 1 217 ? -9.491 -7.617 15.864 1.00 96.12 217 ILE A O 1
ATOM 1774 N N . ALA A 1 218 ? -11.433 -8.759 15.762 1.00 97.00 218 ALA A N 1
ATOM 1775 C CA . ALA A 1 218 ? -10.828 -10.084 15.815 1.00 97.00 218 ALA A CA 1
ATOM 1776 C C . ALA A 1 218 ? -9.895 -10.324 14.620 1.00 97.00 218 ALA A C 1
ATOM 1778 O O . ALA A 1 218 ? -8.743 -10.713 14.809 1.00 97.00 218 ALA A O 1
ATOM 1779 N N . GLY A 1 219 ? -10.348 -10.015 13.407 1.00 95.94 219 GLY A N 1
ATOM 1780 C CA . GLY A 1 219 ? -9.550 -10.203 12.203 1.00 95.94 219 GLY A CA 1
ATOM 1781 C C . GLY A 1 219 ? -8.349 -9.255 12.088 1.00 95.94 219 GLY A C 1
ATOM 1782 O O . GLY A 1 219 ? -7.278 -9.667 11.642 1.00 95.94 219 GLY A O 1
ATOM 1783 N N . LEU A 1 220 ? -8.462 -8.007 12.557 1.00 96.06 220 LEU A N 1
ATOM 1784 C CA . LEU A 1 220 ? -7.319 -7.091 12.684 1.00 96.06 220 LEU A CA 1
ATOM 1785 C C . LEU A 1 220 ? -6.288 -7.617 13.699 1.00 96.06 220 LEU A C 1
ATOM 1787 O O . LEU A 1 220 ? -5.083 -7.542 13.452 1.00 96.06 220 LEU A O 1
ATOM 1791 N N . ALA A 1 221 ? -6.744 -8.182 14.821 1.00 95.38 221 ALA A N 1
ATOM 1792 C CA . ALA A 1 221 ? -5.863 -8.799 15.810 1.00 95.38 221 ALA A CA 1
ATOM 1793 C C . ALA A 1 221 ? -5.172 -10.061 15.261 1.00 95.38 221 ALA A C 1
ATOM 1795 O O . ALA A 1 221 ? -3.978 -10.258 15.499 1.00 95.38 221 ALA A O 1
ATOM 1796 N N . GLU A 1 222 ? -5.876 -10.888 14.482 1.00 94.19 222 GLU A N 1
ATOM 1797 C CA . GLU A 1 222 ? -5.301 -12.058 13.806 1.00 94.19 222 GLU A CA 1
ATOM 1798 C C . GLU A 1 222 ? -4.259 -11.656 12.752 1.00 94.19 222 GLU A C 1
ATOM 1800 O O . GLU A 1 222 ? -3.157 -12.217 12.711 1.00 94.19 222 GLU A O 1
ATOM 1805 N N . ALA A 1 223 ? -4.550 -10.623 11.960 1.00 91.31 223 ALA A N 1
ATOM 1806 C CA . ALA A 1 223 ? -3.608 -10.045 11.010 1.00 91.31 223 ALA A CA 1
ATOM 1807 C C . ALA A 1 223 ? -2.333 -9.548 11.703 1.00 91.31 223 ALA A C 1
ATOM 1809 O O . ALA A 1 223 ? -1.220 -9.826 11.244 1.00 91.31 223 ALA A O 1
ATOM 1810 N N . LEU A 1 224 ? -2.483 -8.851 12.833 1.00 90.44 224 LEU A N 1
ATOM 1811 C CA . LEU A 1 224 ? -1.357 -8.361 13.619 1.00 90.44 224 LEU A CA 1
ATOM 1812 C C . LEU A 1 224 ? -0.550 -9.515 14.232 1.00 90.44 224 LEU A C 1
ATOM 1814 O O . LEU A 1 224 ? 0.678 -9.510 14.166 1.00 90.44 224 LEU A O 1
ATOM 1818 N N . CYS A 1 225 ? -1.222 -10.547 14.746 1.00 89.25 225 CYS A N 1
ATOM 1819 C CA . CYS A 1 225 ? -0.580 -11.766 15.240 1.00 89.25 225 CYS A CA 1
ATOM 1820 C C . CYS A 1 225 ? 0.220 -12.473 14.137 1.00 89.25 225 CYS A C 1
ATOM 1822 O O . CYS A 1 225 ? 1.351 -12.909 14.367 1.00 89.25 225 CYS A O 1
ATOM 1824 N N . THR A 1 226 ? -0.338 -12.535 12.929 1.00 86.38 226 THR A N 1
ATOM 1825 C CA . THR A 1 226 ? 0.311 -13.120 11.753 1.00 86.38 226 THR A CA 1
ATOM 1826 C C . THR A 1 226 ? 1.548 -12.321 11.343 1.00 86.38 226 THR A C 1
ATOM 1828 O O . THR A 1 226 ? 2.591 -12.909 11.054 1.00 86.38 226 THR A O 1
ATOM 1831 N N . LEU A 1 227 ? 1.470 -10.986 11.382 1.00 83.25 227 LEU A N 1
ATOM 1832 C CA . LEU A 1 227 ? 2.616 -10.105 11.156 1.00 83.25 227 LEU A CA 1
ATOM 1833 C C . LEU A 1 227 ? 3.711 -10.328 12.208 1.00 83.25 227 LEU A C 1
ATOM 1835 O O . LEU A 1 227 ? 4.888 -10.407 11.868 1.00 83.25 227 LEU A O 1
ATOM 1839 N N . HIS A 1 228 ? 3.328 -10.430 13.480 1.00 84.25 228 HIS A N 1
ATOM 1840 C CA . HIS A 1 228 ? 4.237 -10.618 14.614 1.00 84.25 228 HIS A CA 1
ATOM 1841 C C . HIS A 1 228 ? 4.901 -11.994 14.640 1.00 84.25 228 HIS A C 1
ATOM 1843 O O . HIS A 1 228 ? 6.011 -12.124 15.161 1.00 84.25 228 HIS A O 1
ATOM 1849 N N . ASN A 1 229 ? 4.230 -13.011 14.098 1.00 80.62 229 ASN A N 1
ATOM 1850 C CA . ASN A 1 229 ? 4.648 -14.410 14.152 1.00 80.62 229 ASN A CA 1
ATOM 1851 C C . ASN A 1 229 ? 4.653 -15.042 12.747 1.00 80.62 229 ASN A C 1
ATOM 1853 O O . ASN A 1 229 ? 3.862 -15.947 12.459 1.00 80.62 229 ASN A O 1
ATOM 1857 N N . PRO A 1 230 ? 5.554 -14.591 11.8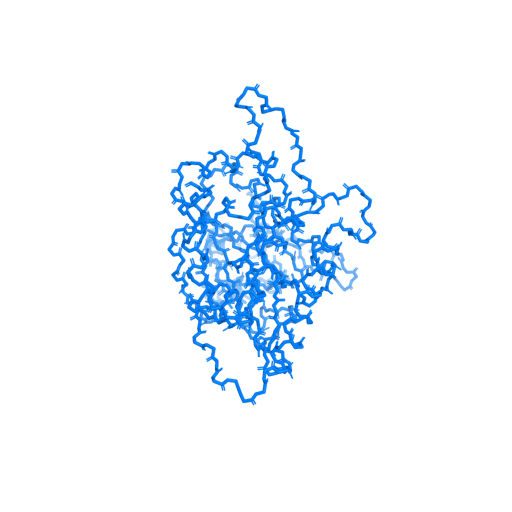58 1.00 73.44 230 PRO A N 1
ATOM 1858 C CA . PRO A 1 230 ? 5.598 -15.049 10.479 1.00 73.44 230 PRO A CA 1
ATOM 1859 C C . PRO A 1 230 ? 5.962 -16.541 10.397 1.00 73.44 230 PRO A C 1
ATOM 1861 O O . PRO A 1 230 ? 7.080 -16.952 10.720 1.00 73.44 230 PRO A O 1
ATOM 1864 N N . LYS A 1 231 ? 5.021 -17.381 9.942 1.00 70.06 231 LYS A N 1
ATOM 1865 C CA . LYS A 1 231 ? 5.252 -18.829 9.783 1.00 70.06 231 LYS A CA 1
ATOM 1866 C C . LYS A 1 231 ? 6.406 -19.081 8.803 1.00 70.06 231 LYS A C 1
ATOM 1868 O O . LYS A 1 231 ? 6.423 -18.547 7.698 1.00 70.06 231 LYS A O 1
ATOM 1873 N N . GLY A 1 232 ? 7.363 -19.921 9.202 1.00 65.31 232 GLY A N 1
ATOM 1874 C CA . GLY A 1 232 ? 8.479 -20.343 8.345 1.00 65.31 232 GLY A CA 1
ATOM 1875 C C . GLY A 1 232 ? 9.665 -19.374 8.264 1.00 65.31 232 GLY A C 1
ATOM 1876 O O . GLY A 1 232 ? 10.617 -19.672 7.549 1.00 65.31 232 GLY A O 1
ATOM 1877 N N . VAL A 1 233 ? 9.657 -18.258 9.004 1.00 63.16 233 VAL A N 1
ATOM 1878 C CA . VAL A 1 233 ? 10.815 -17.354 9.110 1.00 63.16 233 VAL A CA 1
ATOM 1879 C C . VAL A 1 233 ? 11.170 -17.162 10.584 1.00 63.16 233 VAL A C 1
ATOM 1881 O O . VAL A 1 233 ? 10.567 -16.349 11.281 1.00 63.16 233 VAL A O 1
ATOM 1884 N N . LYS A 1 234 ? 12.145 -17.935 11.076 1.00 51.16 234 LYS A N 1
ATOM 1885 C CA . LYS A 1 234 ? 12.727 -17.709 12.408 1.00 51.16 234 LYS A CA 1
ATOM 1886 C C . LYS A 1 234 ? 13.502 -16.379 12.385 1.00 51.16 234 LYS A C 1
ATOM 1888 O O . LYS A 1 234 ? 14.059 -16.012 11.356 1.00 51.16 234 LYS A O 1
ATOM 1893 N N . ASP A 1 235 ? 13.458 -15.635 13.489 1.00 54.19 235 ASP A N 1
ATOM 1894 C CA . ASP A 1 235 ? 14.189 -14.370 13.715 1.00 54.19 235 ASP A CA 1
ATOM 1895 C C . ASP A 1 235 ? 13.704 -13.121 12.955 1.00 54.19 235 ASP A C 1
ATOM 1897 O O . ASP A 1 235 ? 14.307 -12.046 13.042 1.00 54.19 235 ASP A O 1
ATOM 1901 N N . LEU A 1 236 ? 12.558 -13.190 12.270 1.00 61.31 236 LEU A N 1
ATOM 1902 C CA . LEU A 1 236 ? 11.948 -12.003 11.678 1.00 61.31 236 LEU A CA 1
ATOM 1903 C C . LEU A 1 236 ? 11.050 -11.288 12.697 1.00 61.31 236 LEU A C 1
ATOM 1905 O O . LEU A 1 236 ? 9.883 -11.621 12.872 1.00 61.31 236 LEU A O 1
ATOM 1909 N N . ASN A 1 237 ? 11.596 -10.268 13.363 1.00 63.31 237 ASN A N 1
ATOM 1910 C CA . ASN A 1 237 ? 10.809 -9.367 14.206 1.00 63.31 237 ASN A CA 1
ATOM 1911 C C . ASN A 1 237 ? 10.014 -8.376 13.335 1.00 63.31 237 ASN A C 1
ATOM 1913 O O . ASN A 1 237 ? 10.442 -7.240 13.116 1.00 63.31 237 ASN A O 1
ATOM 1917 N N . CYS A 1 238 ? 8.904 -8.842 12.765 1.00 71.06 238 CYS A N 1
ATOM 1918 C CA . CYS A 1 238 ? 7.956 -8.012 12.032 1.00 71.06 238 CYS A CA 1
ATOM 1919 C C . CYS A 1 238 ? 6.969 -7.354 13.004 1.00 71.06 238 CYS A C 1
ATOM 1921 O O . CYS A 1 238 ? 6.439 -7.990 13.910 1.00 71.06 238 CYS A O 1
ATOM 1923 N N . ARG A 1 239 ? 6.753 -6.057 12.817 1.00 76.81 239 ARG A N 1
ATOM 1924 C CA . ARG A 1 239 ? 5.848 -5.202 13.592 1.00 76.81 239 ARG A CA 1
ATOM 1925 C C . ARG A 1 239 ? 5.368 -4.076 12.689 1.00 76.81 239 ARG A C 1
ATOM 1927 O O . ARG A 1 239 ? 6.014 -3.818 11.680 1.00 76.81 239 ARG A O 1
ATOM 1934 N N . HIS A 1 240 ? 4.301 -3.388 13.046 1.00 80.06 240 HIS A N 1
ATOM 1935 C CA . HIS A 1 240 ? 3.805 -2.258 12.276 1.00 80.06 240 HIS A CA 1
ATOM 1936 C C . HIS A 1 240 ? 4.537 -0.955 12.637 1.00 80.06 240 HIS A C 1
ATOM 1938 O O . HIS A 1 240 ? 5.100 -0.296 11.765 1.00 80.06 240 HIS A O 1
ATOM 1944 N N . GLY A 1 241 ? 4.543 -0.579 13.920 1.00 76.56 241 GLY A N 1
ATOM 1945 C CA . GLY A 1 241 ? 5.243 0.590 14.469 1.00 76.56 241 GLY A CA 1
ATOM 1946 C C . GLY A 1 241 ? 4.602 1.961 14.203 1.00 76.56 241 GLY A C 1
ATOM 1947 O O . GLY A 1 241 ? 5.237 2.975 14.481 1.00 76.56 241 GLY A O 1
ATOM 1948 N N . ASP A 1 242 ? 3.391 2.004 13.645 1.00 77.88 242 ASP A N 1
ATOM 1949 C CA . ASP A 1 242 ? 2.606 3.231 13.379 1.00 77.88 242 ASP A CA 1
ATOM 1950 C C . ASP A 1 242 ? 1.123 2.855 13.200 1.00 77.88 242 ASP A C 1
ATOM 1952 O O . ASP A 1 242 ? 0.455 3.324 12.283 1.00 77.88 242 ASP A O 1
ATOM 1956 N N . LEU A 1 243 ? 0.628 1.891 13.985 1.00 87.31 243 LEU A N 1
ATOM 1957 C CA . LEU A 1 243 ? -0.753 1.432 13.853 1.00 87.31 243 LEU A CA 1
ATOM 1958 C C . LEU A 1 243 ? -1.689 2.515 14.406 1.00 87.31 243 LEU A C 1
ATOM 1960 O O . LEU A 1 243 ? -1.539 2.950 15.544 1.00 87.31 243 LEU A O 1
ATOM 1964 N N . LYS A 1 244 ? -2.640 2.959 13.585 1.00 88.81 244 LYS A N 1
ATOM 1965 C CA . LYS A 1 244 ? -3.623 4.000 13.910 1.00 88.81 244 LYS A CA 1
ATOM 1966 C C . LYS A 1 244 ? -4.826 3.901 12.968 1.00 88.81 244 LYS A C 1
ATOM 1968 O O . LYS A 1 244 ? -4.691 3.274 11.914 1.00 88.81 244 LYS A O 1
ATOM 1973 N N . PRO A 1 245 ? -5.973 4.523 13.286 1.00 91.88 245 PRO A N 1
ATOM 1974 C CA . PRO A 1 245 ? -7.167 4.468 12.442 1.00 91.88 245 PRO A CA 1
ATOM 1975 C C . PRO A 1 245 ? -6.937 4.939 10.999 1.00 91.88 245 PRO A C 1
ATOM 1977 O O . PRO A 1 245 ? -7.535 4.405 10.070 1.00 91.88 245 PRO A O 1
ATOM 1980 N N . GLU A 1 246 ? -6.034 5.891 10.774 1.00 89.12 246 GLU A N 1
ATOM 1981 C CA . GLU A 1 246 ? -5.678 6.367 9.432 1.00 89.12 246 GLU A CA 1
ATOM 1982 C C . GLU A 1 246 ? -4.940 5.296 8.600 1.00 89.12 246 GLU A C 1
ATOM 1984 O O . GLU A 1 246 ? -5.037 5.302 7.376 1.00 89.12 246 GLU A O 1
ATOM 1989 N N . ASN A 1 247 ? -4.272 4.342 9.261 1.00 90.94 247 ASN A N 1
ATOM 1990 C CA . ASN A 1 247 ? -3.551 3.220 8.646 1.00 90.94 247 ASN A CA 1
ATOM 1991 C C . ASN A 1 247 ? -4.385 1.920 8.620 1.00 90.94 247 ASN A C 1
ATOM 1993 O O . ASN A 1 247 ? -3.855 0.833 8.382 1.00 90.94 247 ASN A O 1
ATOM 1997 N N . ILE A 1 248 ? -5.697 2.013 8.850 1.00 93.81 248 ILE A N 1
ATOM 1998 C CA . ILE A 1 248 ? -6.650 0.915 8.663 1.00 93.81 248 ILE A CA 1
ATOM 1999 C C . ILE A 1 248 ? -7.640 1.356 7.592 1.00 93.81 248 ILE A C 1
ATOM 2001 O O . ILE A 1 248 ? -8.414 2.284 7.803 1.00 93.81 248 ILE A O 1
ATOM 2005 N N . VAL A 1 249 ? -7.613 0.710 6.432 1.00 93.31 249 VAL A N 1
ATOM 2006 C CA . VAL A 1 249 ? -8.472 1.049 5.292 1.00 93.31 249 VAL A CA 1
ATOM 2007 C C . VAL A 1 249 ? -9.709 0.167 5.235 1.00 93.31 249 VAL A C 1
ATOM 2009 O O . VAL A 1 249 ? -9.697 -0.977 5.675 1.00 93.31 249 VAL A O 1
ATOM 2012 N N . HIS A 1 250 ? -10.791 0.697 4.682 1.00 92.94 250 HIS A N 1
ATOM 2013 C CA . HIS A 1 250 ? -12.080 0.031 4.574 1.00 92.94 250 HIS A CA 1
ATOM 2014 C C . HIS A 1 250 ? -12.356 -0.357 3.121 1.00 92.94 250 HIS A C 1
ATOM 2016 O O . HIS A 1 250 ? -12.430 0.498 2.241 1.00 92.94 250 HIS A O 1
ATOM 2022 N N . SER A 1 251 ? -12.519 -1.649 2.854 1.00 91.00 251 SER A N 1
ATOM 2023 C CA . SER A 1 251 ? -12.904 -2.165 1.540 1.00 91.00 251 SER A CA 1
ATOM 2024 C C . SER A 1 251 ? -14.359 -2.618 1.569 1.00 91.00 251 SER A C 1
ATOM 2026 O O . SER A 1 251 ? -14.710 -3.546 2.294 1.00 91.00 251 SER A O 1
ATOM 2028 N N . THR A 1 252 ? -15.221 -1.987 0.768 1.00 86.50 252 THR A N 1
ATOM 2029 C CA . THR A 1 252 ? -16.643 -2.368 0.650 1.00 86.50 252 THR A CA 1
ATOM 2030 C C . THR A 1 252 ? -16.913 -3.295 -0.532 1.00 86.50 252 THR A C 1
ATOM 2032 O O . THR A 1 252 ? -18.061 -3.611 -0.822 1.00 86.50 252 THR A O 1
ATOM 2035 N N . LYS A 1 253 ? -15.858 -3.743 -1.223 1.00 73.75 253 LYS A N 1
ATOM 2036 C CA . LYS A 1 253 ? -15.949 -4.637 -2.386 1.00 73.75 253 LYS A CA 1
ATOM 2037 C C . LYS A 1 253 ? -16.154 -6.114 -2.016 1.00 73.75 253 LYS A C 1
ATOM 2039 O O . LYS A 1 253 ? -16.307 -6.935 -2.916 1.00 73.75 253 LYS A O 1
ATOM 2044 N N . THR A 1 254 ? -16.129 -6.466 -0.730 1.00 67.50 254 THR A N 1
ATOM 2045 C CA . THR A 1 254 ? -16.379 -7.833 -0.250 1.00 67.50 254 THR A CA 1
ATOM 2046 C C . THR A 1 254 ? -17.880 -8.103 -0.092 1.00 67.50 254 THR A C 1
ATOM 2048 O O . THR A 1 254 ? -18.674 -7.181 0.064 1.00 67.50 254 THR A O 1
ATOM 2051 N N . ASN A 1 255 ? -18.284 -9.379 -0.120 1.00 56.12 255 ASN A N 1
ATOM 2052 C CA . ASN A 1 255 ? -19.688 -9.828 -0.183 1.00 56.12 255 ASN A CA 1
ATOM 2053 C C . ASN A 1 255 ? -20.554 -9.526 1.071 1.00 56.12 255 ASN A C 1
ATOM 2055 O O . ASN A 1 255 ? -21.634 -10.096 1.217 1.00 56.12 255 ASN A O 1
ATOM 2059 N N . GLY A 1 256 ? -20.106 -8.662 1.988 1.00 66.94 256 GLY A N 1
ATOM 2060 C CA . GLY A 1 256 ? -20.814 -8.310 3.221 1.00 66.94 256 GLY A CA 1
ATOM 2061 C C . GLY A 1 256 ? -21.384 -6.883 3.205 1.00 66.94 256 GLY A C 1
ATOM 2062 O O . GLY A 1 256 ? -20.789 -5.994 2.600 1.00 66.94 256 GLY A O 1
ATOM 2063 N N . PRO A 1 257 ? -22.488 -6.610 3.929 1.00 69.25 257 PRO A N 1
ATOM 2064 C CA . PRO A 1 257 ? -23.153 -5.299 3.929 1.00 69.25 257 PRO A CA 1
ATOM 2065 C C . PRO A 1 257 ? -22.295 -4.151 4.486 1.00 69.25 257 PRO A C 1
ATOM 2067 O O . PRO A 1 257 ? -22.610 -2.986 4.257 1.00 69.25 257 PRO A O 1
ATOM 2070 N N . PHE A 1 258 ? -21.224 -4.466 5.219 1.00 79.75 258 PHE A N 1
ATOM 2071 C CA . PHE A 1 258 ? -20.388 -3.488 5.915 1.00 79.75 258 PHE A CA 1
ATOM 2072 C C . PHE A 1 258 ? -18.912 -3.530 5.495 1.00 79.75 258 PHE A C 1
ATOM 2074 O O . PHE A 1 258 ? -18.117 -2.778 6.047 1.00 79.75 258 PHE A O 1
ATOM 2081 N N . GLY A 1 259 ? -18.530 -4.348 4.506 1.00 89.31 259 GLY A N 1
ATOM 2082 C CA . GLY A 1 259 ? -17.143 -4.449 4.032 1.00 89.31 259 GLY A CA 1
ATOM 2083 C C . GLY A 1 259 ? -16.157 -5.048 5.046 1.00 89.31 259 GLY A C 1
ATOM 2084 O O . GLY A 1 259 ? -16.561 -5.634 6.050 1.00 89.31 259 GLY A O 1
ATOM 2085 N N . ILE A 1 260 ? -14.860 -4.894 4.774 1.00 93.06 260 ILE A N 1
ATOM 2086 C CA . ILE A 1 260 ? -13.749 -5.397 5.594 1.00 93.06 260 ILE A CA 1
ATOM 2087 C C . ILE A 1 260 ? -12.727 -4.294 5.906 1.00 93.06 260 ILE A C 1
ATOM 2089 O O . ILE A 1 260 ? -12.454 -3.438 5.062 1.00 93.06 260 ILE A O 1
ATOM 2093 N N . LEU A 1 261 ? -12.159 -4.306 7.112 1.00 95.12 261 LEU A N 1
ATOM 2094 C CA . LEU A 1 261 ? -11.066 -3.426 7.530 1.00 95.12 261 LEU A CA 1
ATOM 2095 C C . LEU A 1 261 ? -9.710 -4.090 7.294 1.00 95.12 261 LEU A C 1
ATOM 2097 O O . LEU A 1 261 ? -9.512 -5.237 7.674 1.00 95.12 261 LEU A O 1
ATOM 2101 N N . GLN A 1 262 ? -8.754 -3.377 6.709 1.00 93.81 262 GLN A N 1
ATOM 2102 C CA . GLN A 1 262 ? -7.446 -3.920 6.358 1.00 93.81 262 GLN A CA 1
ATOM 2103 C C . GLN A 1 262 ? -6.332 -3.006 6.858 1.00 93.81 262 GLN A C 1
ATOM 2105 O O . GLN A 1 262 ? -6.363 -1.797 6.642 1.00 93.81 262 GLN A O 1
ATOM 2110 N N . ILE A 1 263 ? -5.320 -3.582 7.495 1.00 92.81 263 ILE A N 1
ATOM 2111 C CA . ILE A 1 263 ? -4.119 -2.859 7.917 1.00 92.81 263 ILE A CA 1
ATOM 2112 C C . ILE A 1 263 ? -3.305 -2.487 6.672 1.00 92.81 263 ILE A C 1
ATOM 2114 O O . ILE A 1 263 ? -3.008 -3.353 5.842 1.00 92.81 263 ILE A O 1
ATOM 2118 N N . THR A 1 264 ? -2.932 -1.213 6.552 1.00 87.88 264 THR A N 1
ATOM 2119 C CA . THR A 1 264 ? -2.073 -0.667 5.491 1.00 87.88 264 THR A CA 1
ATOM 2120 C C . THR A 1 264 ? -0.829 0.002 6.077 1.00 87.88 264 THR A C 1
ATOM 2122 O O . THR A 1 264 ? -0.644 0.016 7.282 1.00 87.88 264 THR A O 1
ATOM 2125 N N . ASP A 1 265 ? 0.047 0.541 5.226 1.00 76.38 265 ASP A N 1
ATOM 2126 C CA . ASP A 1 265 ? 1.199 1.350 5.641 1.00 76.38 265 ASP A CA 1
ATOM 2127 C C . ASP A 1 265 ? 2.143 0.650 6.634 1.00 76.38 265 ASP A C 1
ATOM 2129 O O . ASP A 1 265 ? 2.726 1.259 7.531 1.00 76.38 265 ASP A O 1
ATOM 2133 N N . MET A 1 266 ? 2.420 -0.631 6.363 1.00 67.12 266 MET A N 1
ATOM 2134 C CA . MET A 1 266 ? 3.420 -1.475 7.047 1.00 67.12 266 MET A CA 1
ATOM 2135 C C . MET A 1 266 ? 4.878 -0.957 6.957 1.00 67.12 266 MET A C 1
ATOM 2137 O O . MET A 1 266 ? 5.830 -1.648 7.324 1.00 67.12 266 MET A O 1
ATOM 2141 N N . GLY A 1 267 ? 5.080 0.247 6.424 1.00 51.50 267 GLY A N 1
ATOM 2142 C CA . GLY A 1 267 ? 6.335 0.761 5.889 1.00 51.50 267 GLY A CA 1
ATOM 2143 C C . GLY A 1 267 ? 7.334 1.352 6.874 1.00 51.50 267 GLY A C 1
ATOM 2144 O O . GLY A 1 267 ? 8.303 1.970 6.443 1.00 51.50 267 GLY A O 1
ATOM 2145 N N . LEU A 1 268 ? 7.155 1.184 8.184 1.00 49.12 268 LEU A N 1
ATOM 2146 C CA . LEU A 1 268 ? 8.103 1.711 9.182 1.00 49.12 268 LEU A CA 1
ATOM 2147 C C . LEU A 1 268 ? 8.609 0.666 10.181 1.00 49.12 268 LEU A C 1
ATOM 2149 O O . LEU A 1 268 ? 9.414 0.978 11.060 1.00 49.12 268 LEU A O 1
ATOM 2153 N N . ALA A 1 269 ? 8.237 -0.596 9.962 1.00 43.00 269 ALA A N 1
ATOM 2154 C CA . ALA A 1 269 ? 8.529 -1.757 10.797 1.00 43.00 269 ALA A CA 1
ATOM 2155 C C . ALA A 1 269 ? 9.997 -1.910 11.250 1.00 43.00 269 ALA A C 1
ATOM 2157 O O . ALA A 1 269 ? 10.261 -2.489 12.309 1.00 43.00 269 ALA A O 1
ATOM 2158 N N . LYS A 1 270 ? 10.970 -1.420 10.463 1.00 41.53 270 LYS A N 1
ATOM 2159 C CA . LYS A 1 270 ? 12.403 -1.706 10.670 1.00 41.53 270 LYS A CA 1
ATOM 2160 C C . LYS A 1 270 ? 13.384 -0.529 10.593 1.00 41.53 270 LYS A C 1
ATOM 2162 O O . LYS A 1 270 ? 14.573 -0.769 10.760 1.00 41.53 270 LYS A O 1
ATOM 2167 N N . VAL A 1 271 ? 12.951 0.723 10.404 1.00 39.31 271 VAL A N 1
ATOM 2168 C CA . VAL A 1 271 ? 13.896 1.871 10.315 1.00 39.31 271 VAL A CA 1
ATOM 2169 C C . VAL A 1 271 ? 13.425 3.086 11.129 1.00 39.31 271 VAL A C 1
ATOM 2171 O O . VAL A 1 271 ? 13.637 4.240 10.758 1.00 39.31 271 VAL A O 1
ATOM 2174 N N . ASN A 1 272 ? 12.746 2.836 12.251 1.00 41.50 272 ASN A N 1
ATOM 2175 C CA . ASN A 1 272 ? 12.085 3.898 13.011 1.00 41.50 272 ASN A CA 1
ATOM 2176 C C . ASN A 1 272 ? 12.993 4.693 13.961 1.00 41.50 272 ASN A C 1
ATOM 2178 O O . ASN A 1 272 ? 12.543 5.714 14.470 1.00 41.50 272 ASN A O 1
ATOM 2182 N N . ASP A 1 273 ? 14.265 4.342 14.149 1.00 43.91 273 ASP A N 1
ATOM 2183 C CA . ASP A 1 273 ? 15.109 5.137 15.057 1.00 43.91 273 ASP A CA 1
ATOM 2184 C C . ASP A 1 273 ? 15.517 6.494 14.448 1.00 43.91 273 ASP A C 1
ATOM 2186 O O . ASP A 1 273 ? 15.710 7.458 15.179 1.00 43.91 273 ASP A O 1
ATOM 2190 N N . GLN A 1 274 ? 15.568 6.630 13.114 1.00 41.84 274 GLN A N 1
ATOM 2191 C CA . GLN A 1 274 ? 15.991 7.883 12.458 1.00 41.84 274 GLN A CA 1
ATOM 2192 C C . GLN A 1 274 ? 14.843 8.686 11.826 1.00 41.84 274 GLN A C 1
ATOM 2194 O O . GLN A 1 274 ? 14.882 9.915 11.823 1.00 41.84 274 GLN A O 1
ATOM 2199 N N . LYS A 1 275 ? 13.773 8.033 11.347 1.00 40.09 275 LYS A N 1
ATOM 2200 C CA . LYS A 1 275 ? 12.576 8.745 10.854 1.00 40.09 275 LYS A CA 1
ATOM 2201 C C . LYS A 1 275 ? 11.761 9.374 11.985 1.00 40.09 275 LYS A C 1
ATOM 2203 O O . LYS A 1 275 ? 11.152 10.416 11.764 1.00 40.09 275 LYS A O 1
ATOM 2208 N N . THR A 1 276 ? 11.785 8.804 13.192 1.00 43.53 276 THR A N 1
ATOM 2209 C CA . THR A 1 276 ? 11.135 9.426 14.359 1.00 43.53 276 THR A CA 1
ATOM 2210 C C . THR A 1 276 ? 11.808 10.751 14.733 1.00 43.53 276 THR A C 1
ATOM 2212 O O . THR A 1 276 ? 11.111 11.704 15.060 1.00 43.53 276 THR A O 1
ATOM 2215 N N . MET A 1 277 ? 13.129 10.869 14.541 1.00 36.50 277 MET A N 1
ATOM 2216 C CA . MET A 1 277 ? 13.873 12.126 14.723 1.00 36.50 277 MET A CA 1
ATOM 2217 C C . MET A 1 277 ? 13.505 13.190 13.674 1.00 36.50 277 MET A C 1
ATOM 2219 O O . MET A 1 277 ? 13.394 14.366 13.996 1.00 36.50 277 MET A O 1
ATOM 2223 N N . LEU A 1 278 ? 13.250 12.793 12.421 1.00 36.28 278 LEU A N 1
ATOM 2224 C CA . LEU A 1 278 ? 12.790 13.710 11.362 1.00 36.28 278 LEU A CA 1
ATOM 2225 C C . LEU A 1 278 ? 11.296 14.068 11.476 1.00 36.28 278 LEU A C 1
ATOM 2227 O O . LEU A 1 278 ? 10.867 15.113 10.997 1.00 36.28 278 LEU A O 1
ATOM 2231 N N . ARG A 1 279 ? 10.481 13.222 12.115 1.00 40.03 279 ARG A N 1
ATOM 2232 C CA . ARG A 1 279 ? 9.061 13.508 12.388 1.00 40.03 279 ARG A CA 1
ATOM 2233 C C . ARG A 1 279 ? 8.875 14.577 13.466 1.00 40.03 279 ARG A C 1
ATOM 2235 O O . ARG A 1 279 ? 7.875 15.288 13.422 1.00 40.03 279 ARG A O 1
ATOM 2242 N N . GLN A 1 280 ? 9.843 14.748 14.370 1.00 36.72 280 GLN A N 1
ATOM 2243 C CA . GLN A 1 280 ? 9.812 15.795 15.399 1.00 36.72 280 GLN A CA 1
ATOM 2244 C C . GLN A 1 280 ? 9.849 17.222 14.824 1.00 36.72 280 GLN A C 1
ATOM 2246 O O . GLN A 1 280 ? 9.437 18.155 15.504 1.00 36.72 280 GLN A O 1
ATOM 2251 N N . THR A 1 281 ? 10.272 17.415 13.569 1.00 30.97 281 THR A N 1
ATOM 2252 C CA . THR A 1 281 ? 10.338 18.744 12.933 1.00 30.97 281 THR A CA 1
ATOM 2253 C C . THR A 1 281 ? 9.155 19.071 12.017 1.00 30.97 281 THR A C 1
ATOM 2255 O O . THR A 1 281 ? 9.041 20.208 11.571 1.00 30.97 281 THR A O 1
ATOM 2258 N N . SER A 1 282 ? 8.251 18.120 11.739 1.00 28.89 282 SER A N 1
ATOM 2259 C CA . SER A 1 282 ? 7.243 18.255 10.671 1.00 28.89 282 SER A CA 1
ATOM 2260 C C . SER A 1 282 ? 5.794 18.134 11.165 1.00 28.89 282 SER A C 1
ATOM 2262 O O . SER A 1 282 ? 5.063 17.279 10.677 1.00 28.89 282 SER A O 1
ATOM 2264 N N . GLY A 1 283 ? 5.378 18.959 12.138 1.00 31.50 283 GLY A N 1
ATOM 2265 C CA . GLY A 1 283 ? 3.994 19.445 12.374 1.00 31.50 283 GLY A CA 1
ATOM 2266 C C . GLY A 1 283 ? 2.809 18.465 12.546 1.00 31.50 283 GLY A C 1
ATOM 2267 O O . GLY A 1 283 ? 1.728 18.891 12.930 1.00 31.50 283 GLY A O 1
ATOM 2268 N N . THR A 1 284 ? 2.977 17.164 12.316 1.00 35.69 284 THR A N 1
ATOM 2269 C CA . THR A 1 284 ? 1.964 16.088 12.424 1.00 35.69 284 THR A CA 1
ATOM 2270 C C . THR A 1 284 ? 2.081 15.334 13.753 1.00 35.69 284 THR A C 1
ATOM 2272 O O . THR A 1 284 ? 1.568 14.229 13.928 1.00 35.69 284 THR A O 1
ATOM 2275 N N . VAL A 1 285 ? 2.775 15.959 14.705 1.00 44.19 285 VAL A N 1
ATOM 2276 C CA . VAL A 1 285 ? 3.268 15.375 15.951 1.00 44.19 285 VAL A CA 1
ATOM 2277 C C . VAL A 1 285 ? 2.115 14.897 16.848 1.00 44.19 285 VAL A C 1
ATOM 2279 O O . VAL A 1 285 ? 2.201 13.806 17.392 1.00 44.19 285 VAL A O 1
ATOM 2282 N N . GLY A 1 286 ? 0.983 15.606 16.913 1.00 44.94 286 GLY A N 1
ATOM 2283 C CA . GLY A 1 286 ? -0.097 15.284 17.862 1.00 44.94 286 GLY A CA 1
ATOM 2284 C C . GLY A 1 286 ? -0.886 13.988 17.596 1.00 44.94 286 GLY A C 1
ATOM 2285 O O . GLY A 1 286 ? -1.284 13.312 18.541 1.00 44.94 286 GLY A O 1
ATOM 2286 N N . SER A 1 287 ? -1.115 13.591 16.336 1.00 47.53 287 SER A N 1
ATOM 2287 C CA . SER A 1 287 ? -1.986 12.434 16.032 1.00 47.53 287 SER A CA 1
ATOM 2288 C C . SER A 1 287 ? -1.301 11.081 16.230 1.00 47.53 287 SER A C 1
ATOM 2290 O O . SER A 1 287 ? -1.965 10.096 16.538 1.00 47.53 287 SER A O 1
ATOM 2292 N N . THR A 1 288 ? 0.027 11.024 16.082 1.00 59.72 288 THR A N 1
ATOM 2293 C CA . THR A 1 288 ? 0.790 9.772 16.223 1.00 59.72 288 THR A CA 1
ATOM 2294 C C . THR A 1 288 ? 1.136 9.478 17.685 1.00 59.72 288 THR A C 1
ATOM 2296 O O . THR A 1 288 ? 1.187 8.308 18.054 1.00 59.72 288 THR A O 1
ATOM 2299 N N . ILE A 1 289 ? 1.303 10.498 18.541 1.00 67.31 289 ILE A N 1
ATOM 2300 C CA . ILE A 1 289 ? 1.602 10.283 19.971 1.00 67.31 289 ILE A CA 1
ATOM 2301 C C . ILE A 1 289 ? 0.408 9.632 20.694 1.00 67.31 289 ILE A C 1
ATOM 2303 O O . ILE A 1 289 ? 0.608 8.790 21.561 1.00 67.31 289 ILE A O 1
ATOM 2307 N N . ARG A 1 290 ? -0.833 9.895 20.262 1.00 78.75 290 ARG A N 1
ATOM 2308 C CA . ARG A 1 290 ? -2.050 9.252 20.803 1.00 78.75 290 ARG A CA 1
ATOM 2309 C C . ARG A 1 290 ? -1.986 7.727 20.874 1.00 78.75 290 ARG A C 1
ATOM 2311 O O . ARG A 1 290 ? -2.489 7.138 21.825 1.00 78.75 290 ARG A O 1
ATOM 2318 N N . TYR A 1 291 ? -1.394 7.100 19.863 1.00 84.75 291 TYR A N 1
ATOM 2319 C CA . TYR A 1 291 ? -1.308 5.643 19.750 1.00 84.75 291 TYR A CA 1
ATOM 2320 C C . TYR A 1 291 ? 0.026 5.093 20.259 1.00 84.75 291 TYR A C 1
ATOM 2322 O O . TYR A 1 291 ? 0.266 3.889 20.146 1.00 84.75 291 TYR A O 1
ATOM 2330 N N . GLN A 1 292 ? 0.901 5.952 20.792 1.00 82.81 292 GLN A N 1
ATOM 2331 C CA . GLN A 1 292 ? 2.183 5.548 21.351 1.00 82.81 292 GLN A CA 1
ATOM 2332 C C . GLN A 1 292 ? 2.011 5.032 22.780 1.00 82.81 292 GLN A C 1
ATOM 2334 O O . GLN A 1 292 ? 1.242 5.598 23.561 1.00 82.81 292 GLN A O 1
ATOM 2339 N N . PRO A 1 293 ? 2.740 3.969 23.138 1.00 82.88 293 PRO A N 1
ATOM 2340 C CA . PRO A 1 293 ? 2.720 3.444 24.483 1.00 82.88 293 PRO A CA 1
ATOM 2341 C C . PRO A 1 293 ? 3.558 4.331 25.423 1.00 82.88 293 PRO A C 1
ATOM 2343 O O . PRO A 1 293 ? 4.517 4.976 24.981 1.00 82.88 293 PRO A O 1
ATOM 2346 N N . PRO A 1 294 ? 3.229 4.378 26.724 1.00 81.31 294 PRO A N 1
ATOM 2347 C CA . PRO A 1 294 ? 3.841 5.303 27.675 1.00 81.31 294 PRO A CA 1
ATOM 2348 C C . PRO A 1 294 ? 5.356 5.109 27.808 1.00 81.31 294 PRO A C 1
ATOM 2350 O O . PRO A 1 294 ? 6.081 6.091 27.950 1.00 81.31 294 PRO A O 1
ATOM 2353 N N . GLU A 1 295 ? 5.874 3.881 27.683 1.00 74.44 295 GLU A N 1
ATOM 2354 C CA . GLU A 1 295 ? 7.314 3.587 27.729 1.00 74.44 295 GLU A CA 1
ATOM 2355 C C . GLU A 1 295 ? 8.127 4.252 26.607 1.00 74.44 295 GLU A C 1
ATOM 2357 O O . GLU A 1 295 ? 9.357 4.290 26.673 1.00 74.44 295 GLU A O 1
ATOM 2362 N N . PHE A 1 296 ? 7.462 4.773 25.572 1.00 70.44 296 PHE A N 1
ATOM 2363 C CA . PHE A 1 296 ? 8.114 5.531 24.512 1.00 70.44 296 PHE A CA 1
ATOM 2364 C C . PHE A 1 296 ? 8.523 6.941 24.977 1.00 70.44 296 PHE A C 1
ATOM 2366 O O . PHE A 1 296 ? 9.578 7.426 24.571 1.00 70.44 296 PHE A O 1
ATOM 2373 N N . ASN A 1 297 ? 7.750 7.557 25.881 1.00 59.28 297 ASN A N 1
ATOM 2374 C CA . ASN A 1 297 ? 7.961 8.929 26.366 1.00 59.28 297 ASN A CA 1
ATOM 2375 C C . ASN A 1 297 ? 8.950 9.025 27.543 1.00 59.28 297 ASN A C 1
ATOM 2377 O O . ASN A 1 297 ? 9.503 10.090 27.793 1.00 59.28 297 ASN A O 1
ATOM 2381 N N . PHE A 1 298 ? 9.211 7.920 28.250 1.00 51.72 298 PHE A N 1
ATOM 2382 C CA . PHE A 1 298 ? 10.147 7.869 29.387 1.00 51.72 298 PHE A CA 1
ATOM 2383 C C . PHE A 1 298 ? 11.616 7.642 28.992 1.00 51.72 298 PHE A C 1
ATOM 2385 O O . PHE A 1 298 ? 12.473 7.462 29.857 1.00 51.72 298 PHE A O 1
ATOM 2392 N N . ARG A 1 299 ? 11.942 7.629 27.695 1.00 52.28 299 ARG A N 1
ATOM 2393 C CA . ARG A 1 299 ? 13.328 7.493 27.234 1.00 52.28 299 ARG A CA 1
ATOM 2394 C C . ARG A 1 299 ? 14.023 8.852 27.333 1.00 52.28 299 ARG A C 1
ATOM 2396 O O . ARG A 1 299 ? 13.906 9.671 26.427 1.00 52.28 299 ARG A O 1
ATOM 2403 N N . GLU A 1 300 ? 14.719 9.096 28.445 1.00 41.62 300 GLU A N 1
ATOM 2404 C CA . GLU A 1 300 ? 15.551 10.290 28.636 1.00 41.62 300 GLU A CA 1
ATOM 2405 C C . GLU A 1 300 ? 16.481 10.524 27.434 1.00 41.62 300 GLU A C 1
ATOM 2407 O O . GLU A 1 300 ? 17.138 9.608 26.930 1.00 41.62 300 GLU A O 1
ATOM 2412 N N . SER A 1 301 ? 16.568 11.785 27.007 1.00 46.19 301 SER A N 1
ATOM 2413 C CA . SER A 1 301 ? 17.284 12.276 25.820 1.00 46.19 301 SER A CA 1
ATOM 2414 C C . SER A 1 301 ? 18.783 11.934 25.769 1.00 46.19 301 SER A C 1
ATOM 2416 O O . SER A 1 301 ? 19.429 12.140 24.745 1.00 46.19 301 SER A O 1
ATOM 2418 N N . SER A 1 302 ? 19.352 11.422 26.862 1.00 40.03 302 SER A N 1
ATOM 2419 C CA . SER A 1 302 ? 20.759 11.038 27.025 1.00 40.03 302 SER A CA 1
ATOM 2420 C C . SER A 1 302 ? 21.011 9.526 26.912 1.00 40.03 302 SER A C 1
ATOM 2422 O O . SER A 1 302 ? 22.165 9.115 26.801 1.00 40.03 302 SER A O 1
ATOM 2424 N N . GLN A 1 303 ? 19.964 8.692 26.877 1.00 39.00 303 GLN A N 1
ATOM 2425 C CA . GLN A 1 303 ? 20.050 7.236 26.699 1.00 39.00 303 GLN A CA 1
ATOM 2426 C C . GLN A 1 303 ? 19.280 6.770 25.459 1.00 39.00 303 GLN A C 1
ATOM 2428 O O . GLN A 1 303 ? 18.544 5.782 25.491 1.00 39.00 303 GLN A O 1
ATOM 2433 N N . ILE A 1 304 ? 19.514 7.422 24.314 1.00 42.41 304 ILE A N 1
ATOM 2434 C CA . ILE A 1 304 ? 19.161 6.896 22.981 1.00 42.41 304 ILE A CA 1
ATOM 2435 C C . ILE A 1 304 ? 20.092 5.706 22.655 1.00 42.41 304 ILE A C 1
ATOM 2437 O O . ILE A 1 304 ? 20.749 5.632 21.621 1.00 42.41 304 ILE A O 1
ATOM 2441 N N . VAL A 1 305 ? 20.198 4.749 23.575 1.00 37.28 305 VAL A N 1
ATOM 2442 C CA . VAL A 1 305 ? 20.625 3.402 23.251 1.00 37.28 305 VAL A CA 1
ATOM 2443 C C . VAL A 1 305 ? 19.400 2.762 22.622 1.00 37.28 305 VAL A C 1
ATOM 2445 O O . VAL A 1 305 ? 18.410 2.490 23.297 1.00 37.28 305 VAL A O 1
ATOM 2448 N N . GLN A 1 306 ? 19.484 2.634 21.299 1.00 41.62 306 GLN A N 1
ATOM 2449 C CA . GLN A 1 306 ? 18.754 1.770 20.368 1.00 41.62 306 GLN A CA 1
ATOM 2450 C C . GLN A 1 306 ? 18.073 0.555 21.025 1.00 41.62 306 GLN A C 1
ATOM 2452 O O . GLN A 1 306 ? 18.485 -0.585 20.829 1.00 41.62 306 GLN A O 1
ATOM 2457 N N . THR A 1 307 ? 17.031 0.761 21.825 1.00 41.34 307 THR A N 1
ATOM 2458 C CA . THR A 1 307 ? 16.202 -0.330 22.330 1.00 41.34 307 THR A CA 1
ATOM 2459 C C . THR A 1 307 ? 15.111 -0.534 21.292 1.00 41.34 307 THR A C 1
ATOM 2461 O O . THR A 1 307 ? 14.241 0.341 21.156 1.00 41.34 307 THR A O 1
ATOM 2464 N N . PRO A 1 308 ? 15.156 -1.641 20.523 1.00 50.94 308 PRO A N 1
ATOM 2465 C CA . PRO A 1 308 ? 14.194 -1.894 19.465 1.00 50.94 308 PRO A CA 1
ATOM 2466 C C . PRO A 1 308 ? 12.795 -1.814 20.058 1.00 50.94 308 PRO A C 1
ATOM 2468 O O . PRO A 1 308 ? 12.485 -2.508 21.026 1.00 50.94 308 PRO A O 1
ATOM 2471 N N . THR A 1 309 ? 11.955 -0.936 19.519 1.00 60.12 309 THR A N 1
ATOM 2472 C CA . THR A 1 309 ? 10.564 -0.854 19.959 1.00 60.12 309 THR A CA 1
ATOM 2473 C C . THR A 1 309 ? 9.893 -2.215 19.699 1.00 60.12 309 THR A C 1
ATOM 2475 O O . THR A 1 309 ? 10.031 -2.814 18.628 1.00 60.12 309 THR A O 1
ATOM 2478 N N . SER A 1 310 ? 9.264 -2.769 20.732 1.00 69.94 310 SER A N 1
ATOM 2479 C CA . SER A 1 310 ? 8.779 -4.151 20.772 1.00 69.94 310 SER A CA 1
ATOM 2480 C C . SER A 1 310 ? 7.433 -4.308 20.065 1.00 69.94 310 SER A C 1
ATOM 2482 O O . SER A 1 310 ? 6.738 -3.337 19.780 1.00 69.94 310 SER A O 1
ATOM 2484 N N . ARG A 1 311 ? 7.028 -5.559 19.818 1.00 82.44 311 ARG A N 1
ATOM 2485 C CA . ARG A 1 311 ? 5.684 -5.906 19.313 1.00 82.44 311 ARG A CA 1
ATOM 2486 C C . ARG A 1 311 ? 4.563 -5.410 20.233 1.00 82.44 311 ARG A C 1
ATOM 2488 O O . ARG A 1 311 ? 3.463 -5.151 19.760 1.00 82.44 311 ARG A O 1
ATOM 2495 N N . SER A 1 312 ? 4.860 -5.220 21.524 1.00 85.62 312 SER A N 1
ATOM 2496 C CA . SER A 1 312 ? 3.937 -4.620 22.496 1.00 85.62 312 SER A CA 1
ATOM 2497 C C . SER A 1 312 ? 3.514 -3.199 22.125 1.00 85.62 312 SER A C 1
ATOM 2499 O O . SER A 1 312 ? 2.421 -2.798 22.506 1.00 85.62 312 SER A O 1
ATOM 2501 N N . PHE A 1 313 ? 4.316 -2.476 21.334 1.00 86.06 313 PHE A N 1
ATOM 2502 C CA . PHE A 1 313 ? 3.925 -1.178 20.792 1.00 86.06 313 PHE A CA 1
ATOM 2503 C C . PHE A 1 313 ? 2.646 -1.302 19.959 1.00 86.06 313 PHE A C 1
ATOM 2505 O O . PHE A 1 313 ? 1.677 -0.597 20.212 1.00 86.06 313 PHE A O 1
ATOM 2512 N N . ASP A 1 314 ? 2.606 -2.245 19.011 1.00 87.81 314 ASP A N 1
ATOM 2513 C CA . ASP A 1 314 ? 1.419 -2.432 18.173 1.00 87.81 314 ASP A CA 1
ATOM 2514 C C . ASP A 1 314 ? 0.223 -2.933 18.992 1.00 87.81 314 ASP A C 1
ATOM 2516 O O . ASP A 1 314 ? -0.914 -2.589 18.686 1.00 87.81 314 ASP A O 1
ATOM 2520 N N . VAL A 1 315 ? 0.471 -3.731 20.041 1.00 92.25 315 VAL A N 1
ATOM 2521 C CA . VAL A 1 315 ? -0.579 -4.204 20.960 1.00 92.25 315 VAL A CA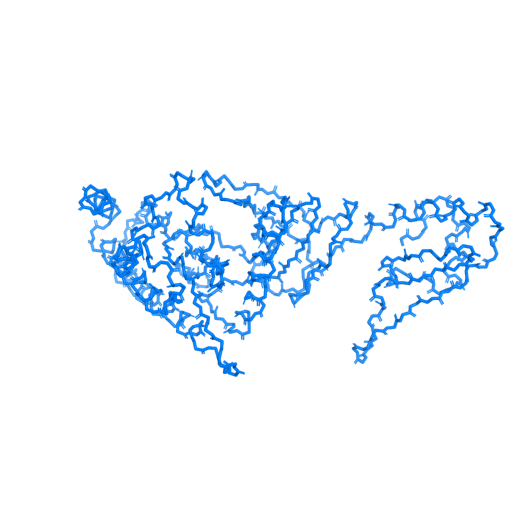 1
ATOM 2522 C C . VAL A 1 315 ? -1.211 -3.029 21.710 1.00 92.25 315 VAL A C 1
ATOM 2524 O O . VAL A 1 315 ? -2.434 -2.968 21.811 1.00 92.25 315 VAL A O 1
ATOM 2527 N N . TRP A 1 316 ? -0.404 -2.073 22.183 1.00 92.44 316 TRP A N 1
ATOM 2528 C CA . TRP A 1 316 ? -0.906 -0.842 22.795 1.00 92.44 316 TRP A CA 1
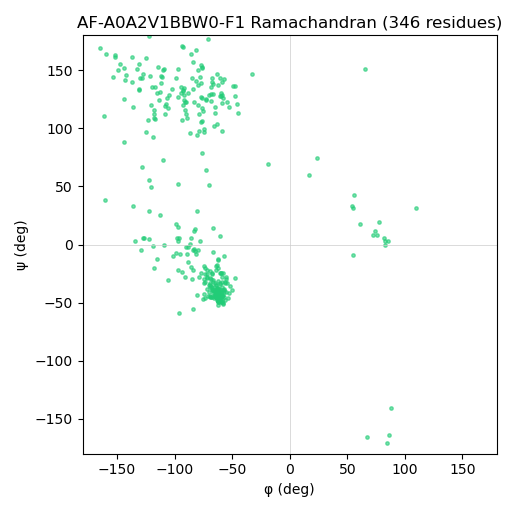ATOM 2529 C C . TRP A 1 316 ? -1.728 -0.020 21.804 1.00 92.44 316 TRP A C 1
ATOM 2531 O O . TRP A 1 316 ? -2.878 0.314 22.088 1.00 92.44 316 TRP A O 1
ATOM 2541 N N . SER A 1 317 ? -1.174 0.250 20.617 1.00 91.75 317 SER A N 1
ATOM 2542 C CA . SER A 1 317 ? -1.873 1.006 19.576 1.00 91.75 317 SER A CA 1
ATOM 2543 C C . SER A 1 317 ? -3.208 0.352 19.197 1.00 91.75 317 SER A C 1
ATOM 2545 O O . SER A 1 317 ? -4.218 1.042 19.057 1.00 91.75 317 SER A O 1
ATOM 2547 N N . MET A 1 318 ? -3.242 -0.982 19.095 1.00 95.31 318 MET A N 1
ATOM 2548 C CA . MET A 1 318 ? -4.470 -1.742 18.858 1.00 95.31 318 MET A CA 1
ATOM 2549 C C . MET A 1 318 ? -5.463 -1.600 20.021 1.00 95.31 318 MET A C 1
ATOM 2551 O O . MET A 1 318 ? -6.657 -1.455 19.780 1.00 95.31 318 MET A O 1
ATOM 2555 N N . GLY A 1 319 ? -4.992 -1.572 21.271 1.00 96.31 319 GLY A N 1
ATOM 2556 C CA . GLY A 1 319 ? -5.824 -1.296 22.447 1.00 96.31 319 GLY A CA 1
ATOM 2557 C C . GLY A 1 319 ? -6.517 0.069 22.380 1.00 96.31 319 GLY A C 1
ATOM 2558 O O . GLY A 1 319 ? -7.723 0.155 22.610 1.00 96.31 319 GLY A O 1
ATOM 2559 N N . CYS A 1 320 ? -5.791 1.119 21.983 1.00 94.62 320 CYS A N 1
ATOM 2560 C CA . CYS A 1 320 ? -6.365 2.448 21.744 1.00 94.62 320 CYS A CA 1
ATOM 2561 C C . CYS A 1 320 ? -7.430 2.422 20.634 1.00 94.62 320 CYS A C 1
ATOM 2563 O O . CYS A 1 320 ? -8.512 2.979 20.807 1.00 94.62 320 CYS A O 1
ATOM 2565 N N . ILE A 1 321 ? -7.156 1.736 19.518 1.00 94.62 321 ILE A N 1
ATOM 2566 C CA . ILE A 1 321 ? -8.113 1.592 18.409 1.00 94.62 321 ILE A CA 1
ATOM 2567 C C . ILE A 1 321 ? -9.384 0.869 18.867 1.00 94.62 321 ILE A C 1
ATOM 2569 O O . ILE A 1 321 ? -10.483 1.303 18.531 1.00 94.62 321 ILE A O 1
ATOM 2573 N N . VAL A 1 322 ? -9.257 -0.209 19.647 1.00 96.44 322 VAL A N 1
ATOM 2574 C CA . VAL A 1 322 ? -10.405 -0.952 20.189 1.00 96.44 322 VAL A CA 1
ATOM 2575 C C . VAL A 1 322 ? -11.233 -0.078 21.129 1.00 96.44 322 VAL A C 1
ATOM 2577 O O . VAL A 1 322 ? -12.460 -0.101 21.040 1.00 96.44 322 VAL A O 1
ATOM 2580 N N . LEU A 1 323 ? -10.595 0.723 21.988 1.00 94.81 323 LEU A N 1
ATOM 2581 C CA . LEU A 1 323 ? -11.294 1.660 22.870 1.00 94.81 323 LEU A CA 1
ATOM 2582 C C . LEU A 1 323 ? -12.123 2.675 22.070 1.00 94.81 323 LEU A C 1
ATOM 2584 O O . LEU A 1 323 ? -13.311 2.839 22.341 1.00 94.81 323 LEU A O 1
ATOM 2588 N N . GLU A 1 324 ? -11.529 3.303 21.055 1.00 93.00 324 GLU A N 1
ATOM 2589 C CA . GLU A 1 324 ? -12.236 4.235 20.166 1.00 93.00 324 GLU A CA 1
ATOM 2590 C C . GLU A 1 324 ? -13.387 3.545 19.419 1.00 93.00 324 GLU A C 1
ATOM 2592 O O . GLU A 1 324 ? -14.484 4.097 19.314 1.00 93.00 324 GLU A O 1
ATOM 2597 N N . PHE A 1 325 ? -13.192 2.293 18.992 1.00 91.56 325 PHE A N 1
ATOM 2598 C CA . PHE A 1 325 ? -14.248 1.482 18.386 1.00 91.56 325 PHE A CA 1
ATOM 2599 C C . PHE A 1 325 ? -15.431 1.280 19.344 1.00 91.56 325 PHE A C 1
ATOM 2601 O O . PHE A 1 325 ? -16.588 1.422 18.944 1.00 91.56 325 PHE A O 1
ATOM 2608 N N . VAL A 1 326 ? -15.161 0.970 20.615 1.00 91.50 326 VAL A N 1
ATOM 2609 C CA . VAL A 1 326 ? -16.193 0.789 21.648 1.00 91.50 326 VAL A CA 1
ATOM 2610 C C . VAL A 1 326 ? -16.943 2.096 21.903 1.00 91.50 326 VAL A C 1
ATOM 2612 O O . VAL A 1 326 ? -18.175 2.087 21.925 1.00 91.50 326 VAL A O 1
ATOM 2615 N N . VAL A 1 327 ? -16.233 3.221 22.030 1.00 91.44 327 VAL A N 1
ATOM 2616 C CA . VAL A 1 327 ? -16.852 4.547 22.193 1.00 91.44 327 VAL A CA 1
ATOM 2617 C C . VAL A 1 327 ? -17.768 4.856 21.006 1.00 91.44 327 VAL A C 1
ATOM 2619 O O . VAL A 1 327 ? -18.940 5.181 21.194 1.00 91.44 327 VAL A O 1
ATOM 2622 N N . TRP A 1 328 ? -17.284 4.649 19.781 1.00 89.81 328 TRP A N 1
ATOM 2623 C CA . TRP A 1 328 ? -18.067 4.840 18.561 1.00 89.81 328 TRP A CA 1
ATOM 2624 C C . TRP A 1 328 ? -19.315 3.948 18.496 1.00 89.81 328 TRP A C 1
ATOM 2626 O O . TRP A 1 328 ? -20.396 4.389 18.082 1.00 89.81 328 TRP A O 1
ATOM 2636 N N . LEU A 1 329 ? -19.204 2.682 18.908 1.00 87.56 329 LEU A N 1
ATOM 2637 C CA . LEU A 1 329 ? -20.324 1.741 18.907 1.00 87.56 329 LEU A CA 1
ATOM 2638 C C . LEU A 1 329 ? -21.419 2.146 19.896 1.00 87.56 329 LEU A C 1
ATOM 2640 O O . LEU A 1 329 ? -22.594 2.130 19.509 1.00 87.56 329 LEU A O 1
ATOM 2644 N N . LEU A 1 330 ? -21.034 2.513 21.121 1.00 87.50 330 LEU A N 1
ATOM 2645 C CA . LEU A 1 330 ? -21.950 2.811 22.223 1.00 87.50 330 LEU A CA 1
ATOM 2646 C C . LEU A 1 330 ? -22.539 4.221 22.144 1.00 87.50 330 LEU A C 1
ATOM 2648 O O . LEU A 1 330 ? -23.742 4.382 22.332 1.00 87.50 330 LEU A O 1
ATOM 2652 N N . TYR A 1 331 ? -21.712 5.216 21.825 1.00 87.12 331 TYR A N 1
ATOM 2653 C CA . TYR A 1 331 ? -22.059 6.634 21.959 1.00 87.12 331 TYR A CA 1
ATOM 2654 C C . TYR A 1 331 ? -22.119 7.384 20.621 1.00 87.12 331 TYR A C 1
ATOM 2656 O O . TYR A 1 331 ? -22.678 8.473 20.536 1.00 87.12 331 TYR A O 1
ATOM 2664 N N . GLY A 1 332 ? -21.624 6.777 19.540 1.00 86.31 332 GLY A N 1
ATOM 2665 C CA . GLY A 1 332 ? -21.683 7.358 18.200 1.00 86.31 332 GLY A CA 1
ATOM 2666 C C . GLY A 1 332 ? -20.546 8.334 17.901 1.00 86.31 332 GLY A C 1
ATOM 2667 O O . GLY A 1 332 ? -19.556 8.423 18.622 1.00 86.31 332 GLY A O 1
ATOM 2668 N N . ASN A 1 333 ? -20.671 9.022 16.767 1.00 87.38 333 ASN A N 1
ATOM 2669 C CA . ASN A 1 333 ? -19.577 9.799 16.181 1.00 87.38 333 ASN A CA 1
ATOM 2670 C C . ASN A 1 333 ? -19.255 11.071 16.970 1.00 87.38 333 ASN A C 1
ATOM 2672 O O . ASN A 1 333 ? -18.090 11.433 17.070 1.00 87.38 333 ASN A O 1
ATOM 2676 N N . GLU A 1 334 ? -20.282 11.753 17.487 1.00 87.31 334 GLU A N 1
ATOM 2677 C CA . GLU A 1 334 ? -20.115 13.010 18.228 1.00 87.31 334 GLU A CA 1
ATOM 2678 C C . GLU A 1 334 ? -19.331 12.769 19.517 1.00 87.31 334 GLU A C 1
ATOM 2680 O O . GLU A 1 334 ? -18.349 13.453 19.774 1.00 87.31 334 GLU A O 1
ATOM 2685 N N . GLU A 1 335 ? -19.675 11.718 20.260 1.00 89.75 335 GLU A N 1
ATOM 2686 C CA . GLU A 1 335 ? -18.968 11.392 21.498 1.00 89.75 335 GLU A CA 1
ATOM 2687 C C . GLU A 1 335 ? -17.577 10.806 21.265 1.00 89.75 335 GLU A C 1
ATOM 2689 O O . GLU A 1 335 ? -16.667 11.074 22.045 1.00 89.75 335 GLU A O 1
ATOM 2694 N N . LEU A 1 336 ? -17.359 10.065 20.171 1.00 90.25 336 LEU A N 1
ATOM 2695 C CA . LEU A 1 336 ? -15.995 9.710 19.779 1.00 90.25 336 LEU A CA 1
ATOM 2696 C C . LEU A 1 336 ? -15.170 10.971 19.483 1.00 90.25 336 LEU A C 1
ATOM 2698 O O . LEU A 1 336 ? -14.022 11.056 19.906 1.00 90.25 336 LEU A O 1
ATOM 2702 N N . HIS A 1 337 ? -15.745 11.958 18.794 1.00 88.56 337 HIS A N 1
ATOM 2703 C CA . HIS A 1 337 ? -15.051 13.210 18.515 1.00 88.56 337 HIS A CA 1
ATOM 2704 C C . HIS A 1 337 ? -14.747 14.002 19.796 1.00 88.56 337 HIS A C 1
ATOM 2706 O O . HIS A 1 337 ? -13.619 14.454 19.965 1.00 88.56 337 HIS A O 1
ATOM 2712 N N . ASN A 1 338 ? -15.695 14.101 20.732 1.00 89.25 338 ASN A N 1
ATOM 2713 C CA . ASN A 1 338 ? -15.461 14.731 22.036 1.00 89.25 338 ASN A CA 1
ATOM 2714 C C . ASN A 1 338 ? -14.354 14.006 22.814 1.00 89.25 338 ASN A C 1
ATOM 2716 O O . ASN A 1 338 ? -13.426 14.638 23.310 1.00 89.25 338 ASN A O 1
ATOM 2720 N N . PHE A 1 339 ? -14.399 12.670 22.850 1.00 88.62 339 PHE A N 1
ATOM 2721 C CA . PHE A 1 339 ? -13.344 11.849 23.443 1.00 88.62 339 PHE A CA 1
ATOM 2722 C C . PHE A 1 339 ? -11.981 12.110 22.784 1.00 88.62 339 PHE A C 1
ATOM 2724 O O . PHE A 1 339 ? -10.946 12.159 23.460 1.00 88.62 339 PHE A O 1
ATOM 2731 N N . GLU A 1 340 ? -11.958 12.302 21.463 1.00 85.38 340 GLU A N 1
ATOM 2732 C CA . GLU A 1 340 ? -10.754 12.678 20.733 1.00 85.38 340 GLU A CA 1
ATOM 2733 C C . GLU A 1 340 ? -10.229 14.059 21.141 1.00 85.38 340 GLU A C 1
ATOM 2735 O O . GLU A 1 340 ? -9.029 14.187 21.367 1.00 85.38 340 GLU A O 1
ATOM 2740 N N . GLU A 1 341 ? -11.069 15.083 21.264 1.00 84.38 341 GLU A N 1
ATOM 2741 C CA . GLU A 1 341 ? -10.614 16.420 21.669 1.00 84.38 341 GLU A CA 1
ATOM 2742 C C . GLU A 1 341 ? -10.157 16.454 23.139 1.00 84.38 341 GLU A C 1
ATOM 2744 O O . GLU A 1 341 ? -9.042 16.899 23.415 1.00 84.38 341 GLU A O 1
ATOM 2749 N N . ASP A 1 342 ? -10.914 15.854 24.064 1.00 82.44 342 ASP A N 1
ATOM 2750 C CA . ASP A 1 342 ? -10.570 15.784 25.496 1.00 82.44 342 ASP A CA 1
ATOM 2751 C C . ASP A 1 342 ? -9.204 15.127 25.742 1.00 82.44 342 ASP A C 1
ATOM 2753 O O . ASP A 1 342 ? -8.429 15.519 26.620 1.00 82.44 342 ASP A O 1
ATOM 2757 N N . SER A 1 343 ? -8.891 14.094 24.959 1.00 72.19 343 SER A N 1
ATOM 2758 C CA . SER A 1 343 ? -7.611 13.392 25.065 1.00 72.19 343 SER A CA 1
ATOM 2759 C C . SER A 1 343 ? -6.437 14.191 24.499 1.00 72.19 343 SER A C 1
ATOM 2761 O O . SER A 1 343 ? -5.303 13.919 24.890 1.00 72.19 343 SER A O 1
ATOM 2763 N N . LYS A 1 344 ? -6.673 15.184 23.627 1.00 68.69 344 LYS A N 1
ATOM 2764 C CA . LYS A 1 344 ? -5.622 16.127 23.210 1.00 68.69 344 LYS A CA 1
ATOM 2765 C C . LYS A 1 344 ? -5.259 17.077 24.339 1.00 68.69 344 LYS A C 1
ATOM 2767 O O . LYS A 1 344 ? -4.080 17.276 24.577 1.00 68.69 344 LYS A O 1
ATOM 2772 N N . GLU A 1 345 ? -6.250 17.613 25.045 1.00 59.91 345 GLU A N 1
ATOM 2773 C CA . GLU A 1 345 ? -6.020 18.618 26.091 1.00 59.91 345 GLU A CA 1
ATOM 2774 C C . GLU A 1 345 ? -5.378 18.046 27.362 1.00 59.91 345 GLU A C 1
ATOM 2776 O O . GLU A 1 345 ? -4.694 18.764 28.090 1.00 59.91 345 GLU A O 1
ATOM 2781 N N . ARG A 1 346 ? -5.607 16.760 27.661 1.00 55.12 346 ARG A N 1
ATOM 2782 C CA . ARG A 1 346 ? -5.174 16.148 28.931 1.00 55.12 346 ARG A CA 1
ATOM 2783 C C . ARG A 1 346 ? -3.853 15.389 28.879 1.00 55.12 346 ARG A C 1
ATOM 2785 O O . ARG A 1 346 ? -3.271 15.160 29.937 1.00 55.12 346 ARG A O 1
ATOM 2792 N N . PHE A 1 347 ? -3.408 14.948 27.703 1.00 51.88 347 PHE A N 1
ATOM 2793 C CA . PHE A 1 347 ? -2.305 13.983 27.591 1.00 51.88 347 PHE A CA 1
ATOM 2794 C C . PHE A 1 347 ? -1.185 14.384 26.622 1.00 51.88 347 PHE A C 1
ATOM 2796 O O . PHE A 1 347 ? -0.187 13.661 26.573 1.00 51.88 347 PHE A O 1
ATOM 2803 N N . PHE A 1 348 ? -1.315 15.499 25.887 1.00 47.28 348 PHE A N 1
ATOM 2804 C CA . PHE A 1 348 ? -0.329 15.945 24.893 1.00 47.28 348 PHE A CA 1
ATOM 2805 C C . PHE A 1 348 ? 0.056 17.413 25.033 1.00 47.28 348 PHE A C 1
ATOM 2807 O O . PHE A 1 348 ? -0.846 18.247 25.261 1.00 47.28 348 PHE A O 1
#

Sequence (348 aa):
MIVRYGDIATAAKLIDYDLTDDYLPVQFEKGQHRVRSLRGAPRDDGALEWFTAKVQGLDDDEYDTWKYRFRDNQWMFLAPVFRNCEIVYPLHKSCPLPFTARRPIDSSGATCNLAEADIHSGHCKVQIHGQTVAVKSILTNDKLTDKIVQAEVAALGLVRRFQHEHLIKFIATYSQLGYHHLIFEWANGGNLRELWRKKKPSIPNHTYVIRWAVEQIAGLAEALCTLHNPKGVKDLNCRHGDLKPENIVHSTKTNGPFGILQITDMGLAKVNDQKTMLRQTSGTVGSTIRYQPPEFNFRESSQIVQTPTSRSFDVWSMGCIVLEFVVWLLYGNEELHNFEEDSKERFF

Mean predicted aligned error: 11.02 Å

Secondary structure (DSSP, 8-state):
-GGGGS-HHHHHHHHTTT--GGG-SEEEPTTSSEEEESS-EEPTTS-EE--EEE--S--HHHHHHHHHHHHHHGGGG----B-TT-EE----TTPPP-EEEEEEE--TT-SSEEEEEEEPGGGB-S--SSSEEEEEEEE--SHHHHHHHHHHHHHHHHHGGG--TTB--EEEEEEETTEEEEEEE--TT-BHHHHHHS-----S-HHHHHHHHHHHHHHHHHHHHHHHS-TT-TT-----SS--GGGEEEE--SSSTT-EEEE---TTTT-HHHHHHHHTTSS-HHHHHTTS-GGGTT--TT-----PPPTHHHHHHHHHHHHHHHHHHHHHHHHHHHHHHHHHHHH-

Solvent-accessible surface area (backbone atoms only — not comparable to full-atom values): 20007 Å² total; per-residue (Å²): 123,68,59,79,80,80,43,60,67,63,28,52,55,40,48,78,67,74,60,52,80,61,38,55,59,62,46,72,49,88,98,48,62,32,40,32,32,75,66,26,33,76,43,98,87,72,49,72,44,70,49,70,49,72,64,74,97,56,58,75,68,56,41,54,54,46,50,57,55,46,67,73,52,56,38,61,71,55,49,60,64,45,40,83,54,49,74,43,64,76,44,59,79,59,33,43,72,49,56,81,42,76,45,77,46,93,54,87,90,55,93,47,52,41,24,45,29,31,43,42,69,94,30,46,73,57,94,59,89,76,48,48,27,30,37,42,34,35,78,44,93,47,74,65,54,44,54,48,50,54,51,25,53,54,48,50,63,56,56,56,76,63,75,45,87,24,38,57,50,73,45,31,39,40,29,46,87,59,25,43,35,41,34,28,60,52,47,83,54,42,27,44,50,55,50,51,67,45,79,73,72,87,68,92,56,65,65,61,55,53,52,51,51,52,53,44,53,52,41,42,50,50,38,50,49,45,48,50,54,44,85,95,48,84,92,54,81,39,44,43,80,69,54,46,47,76,34,24,30,24,27,60,88,48,103,49,100,81,36,48,55,18,45,45,81,62,56,44,43,85,63,52,83,61,53,55,63,58,44,74,76,57,90,61,55,74,73,59,55,74,36,52,45,72,78,68,76,71,59,54,93,88,60,82,65,87,68,77,84,55,65,63,42,41,53,43,12,49,50,52,51,50,50,52,50,50,40,34,72,77,63,28,52,68,50,37,49,50,54,54,53,55,51,44,75,74,74,105